Protein AF-A0ABD3MS28-F1 (afdb_monomer_lite)

pLDDT: mean 77.62, std 23.48, range [28.91, 98.62]

Foldseek 3Di:
DDDDDDDDDDDDDDDDDDDDDDDDDDDDDDDDDDDPPPDDPPPQPPQVFAPSLLLVQLLCCLVVHQFPPQSQEAAAPVVNQCSVQVSLQFDQQCPDDVLQQHCVCQVLFLFLFFKGWGALVLLQQAACCQDPPDDGRDRRNNNQVNTGNCVSDGGGIGRWTQQQVQDVVGSTCRCPRRVTWGSWGWAQAPAPQSQKIFIAGRQQHTSHIHRYDHPVRHHPPVRNVSSLVRNPNHSNNPVSPVVRVVVVVD

Radius of gyration: 27.26 Å; chains: 1; bounding box: 81×83×63 Å

Structure (mmCIF, N/CA/C/O backbone):
data_AF-A0ABD3MS28-F1
#
_entry.id   AF-A0ABD3MS28-F1
#
loop_
_atom_site.group_PDB
_atom_site.id
_atom_site.type_symbol
_atom_site.label_atom_id
_atom_site.label_alt_id
_atom_site.label_comp_id
_atom_site.label_asym_id
_atom_site.label_entity_id
_atom_site.label_seq_id
_atom_site.pdbx_PDB_ins_code
_atom_site.Cartn_x
_atom_site.Cartn_y
_atom_site.Cartn_z
_atom_site.occupancy
_atom_site.B_iso_or_equiv
_atom_site.auth_seq_id
_atom_site.auth_comp_id
_atom_site.auth_asym_id
_atom_site.auth_atom_id
_atom_site.pdbx_PDB_model_num
ATOM 1 N N . MET A 1 1 ? -61.658 -56.734 23.355 1.00 40.00 1 MET A N 1
ATOM 2 C CA . MET A 1 1 ? -60.830 -57.706 22.597 1.00 40.00 1 MET A CA 1
ATOM 3 C C . MET A 1 1 ? -59.367 -57.343 22.849 1.00 40.00 1 MET A C 1
ATOM 5 O O . MET A 1 1 ? -59.081 -56.168 22.705 1.00 40.00 1 MET A O 1
ATOM 9 N N . ARG A 1 2 ? -58.439 -58.161 23.391 1.00 36.56 2 ARG A N 1
ATOM 10 C CA . ARG A 1 2 ? -58.149 -59.620 23.255 1.00 36.56 2 ARG A CA 1
ATOM 11 C C . ARG A 1 2 ? -57.953 -60.014 21.778 1.00 36.56 2 ARG A C 1
ATOM 13 O O . ARG A 1 2 ? -58.892 -59.768 21.035 1.00 36.56 2 ARG A O 1
ATOM 20 N N . LEU A 1 3 ? -56.860 -60.633 21.297 1.00 32.44 3 LEU A N 1
ATOM 21 C CA . LEU A 1 3 ? -55.588 -61.164 21.872 1.00 32.44 3 LEU A CA 1
ATOM 22 C C . LEU A 1 3 ? -54.366 -60.445 21.205 1.00 32.44 3 LEU A C 1
ATOM 24 O O . LEU A 1 3 ? -54.610 -59.647 20.311 1.00 32.44 3 LEU A O 1
ATOM 28 N N . ARG A 1 4 ? -53.072 -60.490 21.600 1.00 37.03 4 ARG A N 1
ATOM 29 C CA . ARG A 1 4 ? -52.112 -61.484 22.179 1.00 37.03 4 ARG A CA 1
ATOM 30 C C . ARG A 1 4 ? -51.522 -62.519 21.190 1.00 37.03 4 ARG A C 1
ATOM 32 O O . ARG A 1 4 ? -52.233 -62.934 20.289 1.00 37.03 4 ARG A O 1
ATOM 39 N N . VAL A 1 5 ? -50.284 -62.984 21.491 1.00 37.34 5 VAL A N 1
ATOM 40 C CA . VAL A 1 5 ? -49.371 -63.898 20.723 1.00 37.34 5 VAL A CA 1
ATOM 41 C C . VAL A 1 5 ? -48.552 -63.158 19.633 1.00 37.34 5 VAL A C 1
ATOM 43 O O . VAL A 1 5 ? -49.143 -62.354 18.928 1.00 37.34 5 VAL A O 1
ATOM 46 N N . ALA A 1 6 ? -47.229 -63.341 19.417 1.00 35.28 6 ALA A N 1
ATOM 47 C CA . ALA A 1 6 ? -46.101 -63.882 20.224 1.00 35.28 6 ALA A CA 1
ATOM 48 C C . ALA A 1 6 ? -44.714 -63.477 19.609 1.00 35.28 6 ALA A C 1
ATOM 50 O O . ALA A 1 6 ? -44.674 -62.701 18.659 1.00 35.28 6 ALA A O 1
ATOM 51 N N . LEU A 1 7 ? -43.596 -64.003 20.144 1.00 37.03 7 LEU A N 1
ATOM 52 C CA . LEU A 1 7 ? -42.193 -63.910 19.661 1.00 37.03 7 LEU A CA 1
ATOM 53 C C . LEU A 1 7 ? -41.477 -65.273 19.835 1.00 37.03 7 LEU A C 1
ATOM 55 O O . LEU A 1 7 ? -41.920 -66.077 20.658 1.00 37.03 7 LEU A O 1
ATOM 59 N N . PRO A 1 8 ? -40.351 -65.50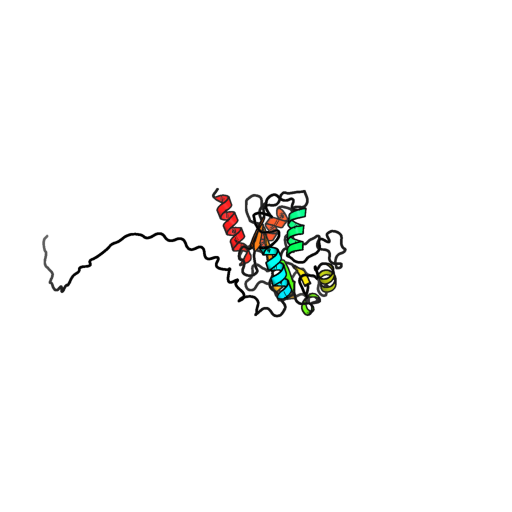7 19.132 1.00 48.47 8 PRO A N 1
ATOM 60 C CA . PRO A 1 8 ? -39.098 -65.971 19.772 1.00 48.47 8 PRO A CA 1
ATOM 61 C C . PRO A 1 8 ? -37.874 -65.112 19.323 1.00 48.47 8 PRO A C 1
ATOM 63 O O . PRO A 1 8 ? -37.951 -64.463 18.286 1.00 48.47 8 PRO A O 1
ATOM 66 N N . LEU A 1 9 ? -36.783 -64.878 20.083 1.00 35.75 9 LEU A N 1
ATOM 67 C CA . LEU A 1 9 ? -35.820 -65.768 20.789 1.00 35.75 9 LEU A CA 1
ATOM 68 C C . LEU A 1 9 ? -35.006 -66.658 19.820 1.00 35.75 9 LEU A C 1
ATOM 70 O O . LEU A 1 9 ? -35.608 -67.319 18.987 1.00 35.75 9 LEU A O 1
ATOM 74 N N . ALA A 1 10 ? -33.668 -66.770 19.860 1.00 33.84 10 ALA A N 1
ATOM 75 C CA . ALA A 1 10 ? -32.577 -66.127 20.636 1.00 33.84 10 ALA A CA 1
ATOM 76 C C . ALA A 1 10 ? -31.336 -65.968 19.689 1.00 33.84 10 ALA A C 1
ATOM 78 O O . ALA A 1 10 ? -31.524 -66.082 18.484 1.00 33.84 10 ALA A O 1
ATOM 79 N N . SER A 1 11 ? -30.063 -65.699 20.038 1.00 33.31 11 SER A N 1
ATOM 80 C CA . SER A 1 11 ? -29.266 -65.591 21.284 1.00 33.31 11 SER A CA 1
ATOM 81 C C . SER A 1 11 ? -28.052 -64.674 20.985 1.00 33.31 11 SER A C 1
ATOM 83 O O . SER A 1 11 ? -27.513 -64.741 19.887 1.00 33.31 11 SER A O 1
ATOM 85 N N . ILE A 1 12 ? -27.678 -63.684 21.805 1.00 38.97 12 ILE A N 1
ATOM 86 C CA . ILE A 1 12 ? -26.675 -63.743 22.899 1.00 38.97 12 ILE A CA 1
ATOM 87 C C . ILE A 1 12 ? -25.449 -64.646 22.638 1.00 38.97 12 ILE A C 1
ATOM 89 O O . ILE A 1 12 ? -25.574 -65.870 22.627 1.00 38.97 12 ILE A O 1
ATOM 93 N N . LEU A 1 13 ? -24.261 -64.025 22.615 1.00 34.34 13 LEU A N 1
ATOM 94 C CA . LEU A 1 13 ? -23.047 -64.489 23.310 1.00 34.34 13 LEU A CA 1
ATOM 95 C C . LEU A 1 13 ? -22.189 -63.268 23.717 1.00 34.34 13 LEU A C 1
ATOM 97 O O . LEU A 1 13 ? -22.355 -62.191 23.144 1.00 34.34 13 LEU A O 1
ATOM 101 N N . SER A 1 14 ? -21.346 -63.390 24.752 1.00 34.16 14 SER A N 1
ATOM 102 C CA . SER A 1 14 ? -20.808 -62.220 25.476 1.00 34.16 14 SER A CA 1
ATOM 103 C C . SER A 1 14 ? -19.531 -62.474 26.293 1.00 34.16 14 SER A C 1
ATOM 105 O O . SER A 1 14 ? -19.485 -63.427 27.067 1.00 34.16 14 SER A O 1
ATOM 107 N N . SER A 1 15 ? -18.581 -61.533 26.240 1.00 34.78 15 SER A N 1
ATOM 108 C CA . SER A 1 15 ? -17.462 -61.340 27.190 1.00 34.78 15 SER A CA 1
ATOM 109 C C . SER A 1 15 ? -16.969 -59.884 27.052 1.00 34.78 15 SER A C 1
ATOM 111 O O . SER A 1 15 ? -16.602 -59.486 25.951 1.00 34.78 15 SER A O 1
ATOM 113 N N . GLN A 1 16 ? -17.204 -58.985 28.019 1.00 33.88 16 GLN A N 1
ATOM 114 C CA . GLN A 1 16 ? -16.365 -58.708 29.210 1.00 33.88 16 GLN A CA 1
ATOM 115 C C . GLN A 1 16 ? -14.955 -58.188 28.825 1.00 33.88 16 GLN A C 1
ATOM 117 O O . GLN A 1 16 ? -14.273 -58.839 28.046 1.00 33.88 16 GLN A O 1
ATOM 122 N N . PHE A 1 17 ? -14.536 -56.953 29.163 1.00 30.45 17 PHE A N 1
ATOM 123 C CA . PHE A 1 17 ? -14.245 -56.365 30.501 1.00 30.45 17 PHE A CA 1
ATOM 124 C C . PHE A 1 17 ? -13.100 -57.105 31.238 1.00 30.45 17 PHE A C 1
ATOM 126 O O . PHE A 1 17 ? -13.066 -58.326 31.196 1.00 30.45 17 PHE A O 1
ATOM 133 N N . HIS A 1 18 ? -12.128 -56.468 31.918 1.00 30.55 18 HIS A N 1
ATOM 134 C CA . HIS A 1 18 ? -12.050 -55.128 32.555 1.00 30.55 18 HIS A CA 1
ATOM 135 C C . HIS A 1 18 ? -10.614 -54.488 32.473 1.00 30.55 18 HIS A C 1
ATOM 137 O O . HIS A 1 18 ? -9.748 -55.095 31.851 1.00 30.55 18 HIS A O 1
ATOM 143 N N . PRO A 1 19 ? -10.357 -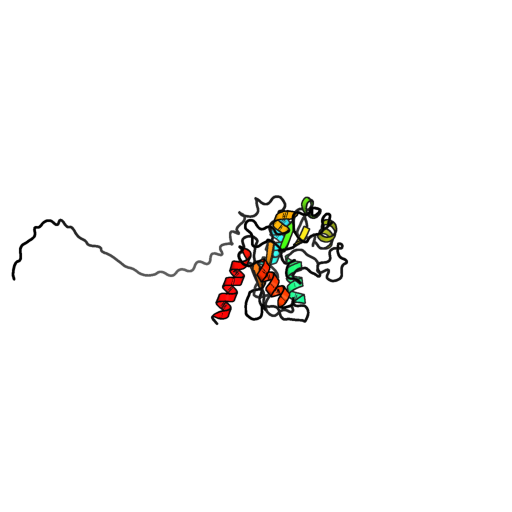53.264 33.020 1.00 59.72 19 PRO A N 1
ATOM 144 C CA . PRO A 1 19 ? -9.114 -52.478 32.815 1.00 59.72 19 PRO A CA 1
ATOM 145 C C . PRO A 1 19 ? -8.046 -52.673 33.933 1.00 59.72 19 PRO A C 1
ATOM 147 O O . PRO A 1 19 ? -7.758 -53.817 34.259 1.00 59.72 19 PRO A O 1
ATOM 150 N N . VAL A 1 20 ? -7.524 -51.577 34.545 1.00 32.84 20 VAL A N 1
ATOM 151 C CA . VAL A 1 20 ? -6.462 -51.462 35.598 1.00 32.84 20 VAL A CA 1
ATOM 152 C C . VAL A 1 20 ? -5.035 -51.279 35.001 1.00 32.84 20 VAL A C 1
ATOM 154 O O . VAL A 1 20 ? -4.693 -51.980 34.060 1.00 32.84 20 VAL A O 1
ATOM 157 N N . ASN A 1 21 ? -4.151 -50.345 35.422 1.00 30.44 21 ASN A N 1
ATOM 158 C CA . ASN A 1 21 ? -4.146 -49.393 36.560 1.00 30.44 21 ASN A CA 1
ATOM 159 C C . ASN A 1 21 ? -3.563 -47.982 36.231 1.00 30.44 21 ASN A C 1
ATOM 161 O O . ASN A 1 21 ? -3.218 -47.697 35.089 1.00 30.44 21 ASN A O 1
ATOM 165 N N . SER A 1 22 ? -3.443 -47.110 37.247 1.00 33.16 22 SER A N 1
ATOM 166 C CA . SER A 1 22 ? -3.067 -45.675 37.164 1.00 33.16 22 SER A CA 1
ATOM 167 C C . SER A 1 22 ? -1.948 -45.225 38.146 1.00 33.16 22 SER A C 1
ATOM 169 O O . SER A 1 22 ? -1.522 -46.027 38.972 1.00 33.16 22 SER A O 1
ATOM 171 N N . PHE A 1 23 ? -1.567 -43.928 38.106 1.00 29.86 23 PHE A N 1
ATOM 172 C CA . PHE A 1 23 ? -0.560 -43.202 38.936 1.00 29.86 23 PHE A CA 1
ATOM 173 C C . PHE A 1 23 ? 0.937 -43.452 38.578 1.00 29.86 23 PHE A C 1
ATOM 175 O O . PHE A 1 23 ? 1.253 -44.459 37.961 1.00 29.86 23 PHE A O 1
ATOM 182 N N . ALA A 1 24 ? 1.907 -42.555 38.861 1.00 28.91 24 ALA A N 1
ATOM 183 C CA . ALA A 1 24 ? 1.897 -41.362 39.731 1.00 28.91 24 ALA A CA 1
ATOM 184 C C . ALA A 1 24 ? 2.769 -40.159 39.257 1.00 28.91 24 ALA A C 1
ATOM 186 O O . ALA A 1 24 ? 3.747 -40.320 38.541 1.00 28.91 24 ALA A O 1
ATOM 187 N N . ALA A 1 25 ? 2.400 -38.971 39.760 1.00 29.12 25 ALA A N 1
ATOM 188 C CA . ALA A 1 25 ? 3.199 -37.794 40.162 1.00 29.12 25 ALA A CA 1
ATOM 189 C C . ALA A 1 25 ? 4.536 -37.381 39.476 1.00 29.12 25 ALA A C 1
ATOM 191 O O . ALA A 1 25 ? 5.569 -38.018 39.627 1.00 29.12 25 ALA A O 1
ATOM 192 N N . SER A 1 26 ? 4.520 -36.142 38.959 1.00 30.05 26 SER A N 1
ATOM 193 C CA . SER A 1 26 ? 5.489 -35.041 39.179 1.00 30.05 26 SER A CA 1
ATOM 194 C C . SER A 1 26 ? 7.010 -35.297 39.177 1.00 30.05 26 SER A C 1
ATOM 196 O O . SER A 1 26 ? 7.581 -35.865 40.107 1.00 30.05 26 SER A O 1
ATOM 198 N N . THR A 1 27 ? 7.717 -34.597 38.282 1.00 30.62 27 THR A N 1
ATOM 199 C CA . THR A 1 27 ? 8.931 -33.863 38.691 1.00 30.62 27 THR A CA 1
ATOM 200 C C . THR A 1 27 ? 9.106 -32.599 37.849 1.00 30.62 27 THR A C 1
ATOM 202 O O . THR A 1 27 ? 9.107 -32.658 36.623 1.00 30.62 27 THR A O 1
ATOM 205 N N . SER A 1 28 ? 9.300 -31.449 38.491 1.00 35.91 28 SER A N 1
ATOM 206 C CA . SER A 1 28 ? 9.694 -30.211 37.813 1.00 35.91 28 SER A CA 1
ATOM 207 C C . SER A 1 28 ? 11.162 -30.262 37.384 1.00 35.91 28 SER A C 1
ATOM 209 O O . SER A 1 28 ? 12.026 -30.625 38.188 1.00 35.91 28 SER A O 1
ATOM 211 N N . ARG A 1 29 ? 11.479 -29.807 36.167 1.00 31.91 29 ARG A N 1
ATOM 212 C CA . ARG A 1 29 ? 12.842 -29.380 35.824 1.00 31.91 29 ARG A CA 1
ATOM 213 C C . ARG A 1 29 ? 12.820 -28.299 34.747 1.00 31.91 29 ARG A C 1
ATOM 215 O O . ARG A 1 29 ? 12.198 -28.466 33.704 1.00 31.91 29 ARG A O 1
ATOM 222 N N . THR A 1 30 ? 13.480 -27.183 35.030 1.00 34.88 30 THR A N 1
ATOM 223 C CA . THR A 1 30 ? 13.677 -26.068 34.103 1.00 34.88 30 THR A CA 1
ATOM 224 C C . THR A 1 30 ? 14.662 -26.447 33.001 1.00 34.88 30 THR A C 1
ATOM 226 O O . THR A 1 30 ? 15.730 -26.988 33.277 1.00 34.88 30 THR A O 1
ATOM 229 N N . ALA A 1 31 ? 14.325 -26.104 31.759 1.00 30.31 31 ALA A N 1
ATOM 230 C CA . ALA A 1 31 ? 15.253 -26.089 30.635 1.00 30.31 31 ALA A CA 1
ATOM 231 C C . ALA A 1 31 ? 14.854 -24.949 29.686 1.00 30.31 31 ALA A C 1
ATOM 233 O O . ALA A 1 31 ? 13.871 -25.051 28.957 1.00 30.31 31 ALA A O 1
ATOM 234 N N . SER A 1 32 ? 15.595 -23.842 29.719 1.00 38.66 32 SER A N 1
ATOM 235 C CA . SER A 1 32 ? 15.466 -22.778 28.723 1.00 38.66 32 SER A CA 1
ATOM 236 C C . SER A 1 32 ? 16.200 -23.192 27.449 1.00 38.66 32 SER A C 1
ATOM 238 O O . SER A 1 32 ? 17.418 -23.363 27.477 1.00 38.66 32 SER A O 1
ATOM 240 N N . ALA A 1 33 ? 15.477 -23.318 26.339 1.00 30.52 33 ALA A N 1
ATOM 241 C CA . ALA A 1 33 ? 16.054 -23.548 25.020 1.00 30.52 33 ALA A CA 1
ATOM 242 C C . ALA A 1 33 ? 15.395 -22.600 24.011 1.00 30.52 33 ALA A C 1
ATOM 244 O O . ALA A 1 33 ? 14.280 -22.838 23.545 1.00 30.52 33 ALA A O 1
ATOM 245 N N . THR A 1 34 ? 16.087 -21.506 23.696 1.00 35.62 34 THR A N 1
ATOM 246 C CA . THR A 1 34 ? 15.735 -20.589 22.609 1.00 35.62 34 THR A CA 1
ATOM 247 C C . THR A 1 34 ? 15.748 -21.349 21.287 1.00 35.62 34 THR A C 1
ATOM 249 O O . THR A 1 34 ? 16.802 -21.599 20.707 1.00 35.62 34 THR A O 1
ATOM 252 N N . SER A 1 35 ? 14.565 -21.732 20.811 1.00 29.14 35 SER A N 1
ATOM 253 C CA . SER A 1 35 ? 14.400 -22.281 19.467 1.00 29.14 35 SER A CA 1
ATOM 254 C C . SER A 1 35 ? 14.375 -21.114 18.476 1.00 29.14 35 SER A C 1
ATOM 256 O O . SER A 1 35 ? 13.467 -20.286 18.579 1.00 29.14 35 SER A O 1
ATOM 258 N N . PRO A 1 36 ? 15.338 -20.994 17.544 1.00 34.03 36 PRO A N 1
ATOM 259 C CA . PRO A 1 36 ? 15.233 -20.005 16.479 1.00 34.03 36 PRO A CA 1
ATOM 260 C C . PRO A 1 36 ? 14.030 -20.356 15.599 1.00 34.03 36 PRO A C 1
ATOM 262 O O . PRO A 1 36 ? 13.832 -21.522 15.252 1.00 34.03 36 PRO A O 1
ATOM 265 N N . SER A 1 37 ? 13.225 -19.355 15.239 1.00 35.28 37 SER A N 1
ATOM 266 C CA . SER A 1 37 ? 12.109 -19.556 14.314 1.00 35.28 37 SER A CA 1
ATOM 267 C C . SER A 1 37 ? 12.649 -20.030 12.964 1.00 35.28 37 SER A C 1
ATOM 269 O O . SER A 1 37 ? 13.423 -19.323 12.316 1.00 35.28 37 SER A O 1
ATOM 271 N N . VAL A 1 38 ? 12.260 -21.232 12.536 1.00 30.80 38 VAL A N 1
ATOM 272 C CA . VAL A 1 38 ? 12.566 -21.730 11.191 1.00 30.80 38 VAL A CA 1
ATOM 273 C C . VAL A 1 38 ? 11.583 -21.067 10.230 1.00 30.80 38 VAL A C 1
ATOM 275 O O . VAL A 1 38 ? 10.502 -21.589 9.962 1.00 30.80 38 VAL A O 1
ATOM 278 N N . PHE A 1 39 ? 11.950 -19.869 9.773 1.00 36.53 39 PHE A N 1
ATOM 279 C CA . PHE A 1 39 ? 11.136 -19.047 8.881 1.00 36.53 39 PHE A CA 1
ATOM 280 C C . PHE A 1 39 ? 10.748 -19.775 7.586 1.00 36.53 39 PHE A C 1
ATOM 282 O O . PHE A 1 39 ? 11.466 -20.642 7.079 1.00 36.53 39 PHE A O 1
ATOM 289 N N . VAL A 1 40 ? 9.586 -19.412 7.038 1.00 38.50 40 VAL A N 1
ATOM 290 C CA . VAL A 1 40 ? 8.909 -20.149 5.960 1.00 38.50 40 VAL A CA 1
ATOM 291 C C . VAL A 1 40 ? 9.505 -19.811 4.585 1.00 38.50 40 VAL A C 1
ATOM 293 O O . VAL A 1 40 ? 8.866 -19.210 3.728 1.00 38.50 40 VAL A O 1
ATOM 296 N N . PHE A 1 41 ? 10.734 -20.268 4.334 1.00 41.59 41 PHE A N 1
ATOM 297 C CA . PHE A 1 41 ? 11.472 -20.072 3.073 1.00 41.59 41 PHE A CA 1
ATOM 298 C C . PHE A 1 41 ? 10.819 -20.693 1.814 1.00 41.59 41 PHE A C 1
ATOM 300 O O . PHE A 1 41 ? 11.326 -20.532 0.705 1.00 41.59 41 PHE A O 1
ATOM 307 N N . SER A 1 42 ? 9.705 -21.421 1.947 1.00 34.53 42 SER A N 1
ATOM 308 C CA . SER A 1 42 ? 9.177 -22.300 0.892 1.00 34.53 42 SER A CA 1
ATOM 309 C C . SER A 1 42 ? 8.299 -21.624 -0.176 1.00 34.53 42 SER A C 1
ATOM 311 O O . SER A 1 42 ? 7.981 -22.278 -1.169 1.00 34.53 42 SER A O 1
ATOM 313 N N . SER A 1 43 ? 7.864 -20.370 -0.002 1.00 44.16 43 SER A N 1
ATOM 314 C CA . SER A 1 43 ? 6.854 -19.726 -0.874 1.00 44.16 43 SER A CA 1
ATOM 315 C C . SER A 1 43 ? 7.415 -18.740 -1.915 1.00 44.16 43 SER A C 1
ATOM 317 O O . SER A 1 43 ? 6.688 -18.326 -2.824 1.00 44.16 43 SER A O 1
ATOM 319 N N . LEU A 1 44 ? 8.698 -18.373 -1.807 1.00 46.59 44 LEU A N 1
ATOM 320 C CA . LEU A 1 44 ? 9.346 -17.350 -2.641 1.00 46.59 44 LEU A CA 1
ATOM 321 C C . LEU A 1 44 ? 9.883 -17.892 -3.981 1.00 46.59 44 LEU A C 1
ATOM 323 O O . LEU A 1 44 ? 9.860 -17.185 -4.984 1.00 46.59 44 LEU A O 1
ATOM 327 N N . LEU A 1 45 ? 10.308 -19.159 -4.032 1.00 41.84 45 LEU A N 1
ATOM 328 C CA . LEU A 1 45 ? 11.076 -19.746 -5.149 1.00 41.84 45 LEU A CA 1
ATOM 329 C C . LEU A 1 45 ? 10.345 -19.877 -6.505 1.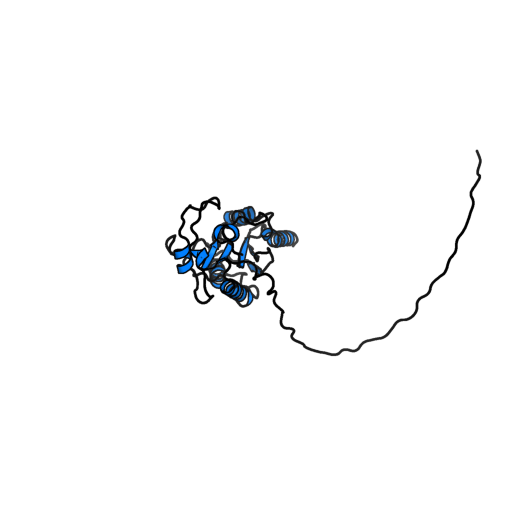00 41.84 45 LEU A C 1
ATOM 331 O O . LEU A 1 45 ? 10.971 -20.280 -7.482 1.00 41.84 45 LEU A O 1
ATOM 335 N N . PHE A 1 46 ? 9.049 -19.563 -6.588 1.00 40.19 46 PHE A N 1
ATOM 336 C CA . PHE A 1 46 ? 8.209 -19.832 -7.770 1.00 40.19 46 PHE A CA 1
ATOM 337 C C . PHE A 1 46 ? 7.706 -18.594 -8.536 1.00 40.19 46 PHE A C 1
ATOM 339 O O . PHE A 1 46 ? 6.899 -18.738 -9.453 1.00 40.19 46 PHE A O 1
ATOM 346 N N . HIS A 1 47 ? 8.186 -17.390 -8.206 1.00 52.34 47 HIS A N 1
ATOM 347 C CA . HIS A 1 47 ? 7.685 -16.131 -8.779 1.00 52.34 47 HIS A CA 1
ATOM 348 C C . HIS A 1 47 ? 8.795 -15.388 -9.554 1.00 52.34 47 HIS A C 1
ATOM 350 O O . HIS A 1 47 ? 9.408 -14.465 -9.020 1.00 52.34 47 HIS A O 1
ATOM 356 N N . PRO A 1 48 ? 9.077 -15.769 -10.821 1.00 57.66 48 PRO A N 1
ATOM 357 C CA . PRO A 1 48 ? 10.240 -15.280 -11.574 1.00 57.66 48 PRO A CA 1
ATOM 358 C C . PRO A 1 48 ? 10.343 -13.762 -11.872 1.00 57.66 48 PRO A C 1
ATOM 360 O O . PRO A 1 48 ? 11.448 -13.335 -12.208 1.00 57.66 48 PRO A O 1
ATOM 363 N N . PRO A 1 49 ? 9.297 -12.912 -11.772 1.00 65.75 49 PRO A N 1
ATOM 364 C CA . PRO A 1 49 ? 9.440 -11.461 -11.925 1.00 65.75 49 PRO A CA 1
ATOM 365 C C . PRO A 1 49 ? 9.485 -10.707 -10.581 1.00 65.75 49 PRO A C 1
ATOM 367 O O . PRO A 1 49 ? 9.701 -9.495 -10.578 1.00 65.75 49 PRO A O 1
ATOM 370 N N . THR A 1 50 ? 9.303 -11.389 -9.444 1.00 74.56 50 THR A N 1
ATOM 371 C CA . THR A 1 50 ? 9.483 -10.802 -8.110 1.00 74.56 50 THR A CA 1
ATOM 372 C C . THR A 1 50 ? 10.973 -10.678 -7.806 1.00 74.56 50 THR A C 1
ATOM 374 O O . THR A 1 50 ? 11.716 -11.654 -7.926 1.00 74.56 50 THR A O 1
ATOM 377 N N . SER A 1 51 ? 11.422 -9.495 -7.375 1.00 78.25 51 SER A N 1
ATOM 378 C CA . SER A 1 51 ? 12.794 -9.342 -6.876 1.00 78.25 51 SER A CA 1
ATOM 379 C C . SER A 1 51 ? 12.883 -9.937 -5.480 1.00 78.25 51 SER A C 1
ATOM 381 O O . SER A 1 51 ? 12.506 -9.299 -4.502 1.00 78.25 51 SER A O 1
ATOM 383 N N . LEU A 1 52 ? 13.341 -11.189 -5.391 1.00 75.62 52 LEU A N 1
ATOM 384 C CA . LEU A 1 52 ? 13.340 -11.958 -4.143 1.00 75.62 52 LEU A CA 1
ATOM 385 C C . LEU A 1 52 ? 14.203 -11.296 -3.060 1.00 75.62 52 LEU A C 1
ATOM 387 O O . LEU A 1 52 ? 13.761 -11.181 -1.923 1.00 75.62 52 LEU A O 1
ATOM 391 N N . THR A 1 53 ? 15.382 -10.775 -3.417 1.00 76.69 53 THR A N 1
ATOM 392 C CA . THR A 1 53 ? 16.240 -10.002 -2.499 1.00 76.69 53 THR A CA 1
ATOM 393 C C . THR A 1 53 ? 15.523 -8.765 -1.958 1.00 76.69 53 THR A C 1
ATOM 395 O O . THR A 1 53 ? 15.664 -8.435 -0.782 1.00 76.69 53 THR A O 1
ATOM 398 N N . ARG A 1 54 ? 14.727 -8.097 -2.801 1.00 86.00 54 ARG A N 1
ATOM 399 C CA . ARG A 1 54 ? 14.006 -6.873 -2.445 1.00 86.00 54 ARG A CA 1
ATOM 400 C C . ARG A 1 54 ? 12.741 -7.157 -1.641 1.00 86.00 54 ARG A C 1
ATOM 402 O O . ARG A 1 54 ? 12.482 -6.442 -0.683 1.00 86.00 54 ARG A O 1
ATOM 409 N N . ALA A 1 55 ? 12.014 -8.224 -1.978 1.00 77.31 55 ALA A N 1
ATOM 410 C CA . ALA A 1 55 ? 10.930 -8.773 -1.170 1.00 77.31 55 ALA A CA 1
ATOM 411 C C . ALA A 1 55 ? 11.448 -9.114 0.231 1.00 77.31 55 ALA A C 1
ATOM 413 O O . ALA A 1 55 ? 11.057 -8.445 1.172 1.00 77.31 55 ALA A O 1
ATOM 414 N N . MET A 1 56 ? 12.452 -9.990 0.352 1.00 78.81 56 MET A N 1
ATOM 415 C CA . MET A 1 56 ? 13.046 -10.362 1.645 1.00 78.81 56 MET A CA 1
ATOM 416 C C . MET A 1 56 ? 13.580 -9.160 2.441 1.00 78.81 56 MET A C 1
ATOM 418 O O . MET A 1 56 ? 13.514 -9.163 3.667 1.00 78.81 56 MET A O 1
ATOM 422 N N . SER A 1 57 ? 14.101 -8.124 1.774 1.00 80.38 57 SER A N 1
ATOM 423 C CA . SER A 1 57 ? 14.521 -6.881 2.440 1.00 80.38 57 SER A CA 1
ATOM 424 C C . SER A 1 57 ? 13.334 -6.060 2.962 1.00 80.38 57 SER A C 1
ATOM 426 O O . SER A 1 57 ? 13.401 -5.547 4.075 1.00 80.38 57 SER A O 1
ATOM 428 N N . THR A 1 58 ? 12.240 -5.964 2.202 1.00 77.62 58 THR A N 1
ATOM 429 C CA . THR A 1 58 ? 10.990 -5.309 2.624 1.00 77.62 58 THR A CA 1
ATOM 430 C C . THR A 1 58 ? 10.250 -6.113 3.695 1.00 77.62 58 THR A C 1
ATOM 432 O O . THR A 1 58 ? 9.760 -5.520 4.652 1.00 77.62 58 THR A O 1
ATOM 435 N N . ASP A 1 59 ? 10.214 -7.441 3.591 1.00 78.69 59 ASP A N 1
ATOM 436 C CA . ASP A 1 59 ? 9.667 -8.349 4.603 1.00 78.69 59 ASP A CA 1
ATOM 437 C C . ASP A 1 59 ? 10.442 -8.148 5.914 1.00 78.69 59 ASP A C 1
ATOM 439 O O . ASP A 1 59 ? 9.861 -7.864 6.957 1.00 78.69 59 ASP A O 1
ATOM 443 N N . LYS A 1 60 ? 11.779 -8.117 5.839 1.00 76.12 60 LYS A N 1
ATOM 444 C CA . LYS A 1 60 ? 12.649 -7.790 6.973 1.00 76.12 60 LYS A CA 1
ATOM 445 C C . LYS A 1 60 ? 12.388 -6.392 7.552 1.00 76.12 60 LYS A C 1
ATOM 447 O O . LYS A 1 60 ? 12.339 -6.250 8.768 1.00 76.12 60 LYS A O 1
ATOM 452 N N . GLN A 1 61 ? 12.201 -5.354 6.731 1.00 79.75 61 GLN A N 1
ATOM 453 C CA . GLN A 1 61 ? 11.819 -4.019 7.227 1.00 79.75 61 GLN A CA 1
ATOM 454 C C . GLN A 1 61 ? 10.403 -3.977 7.829 1.00 79.75 61 GLN A C 1
ATOM 456 O O . GLN A 1 61 ? 10.118 -3.112 8.655 1.00 79.75 61 GLN A O 1
ATOM 461 N N . THR A 1 62 ? 9.525 -4.884 7.402 1.00 72.56 62 THR A N 1
ATOM 462 C CA . THR A 1 62 ? 8.152 -5.040 7.895 1.00 72.56 62 THR A CA 1
ATOM 463 C C . THR A 1 62 ? 8.152 -5.746 9.258 1.00 72.56 62 THR A C 1
ATOM 465 O O . THR A 1 62 ? 7.413 -5.337 10.148 1.00 72.56 62 THR A O 1
ATOM 468 N N . GLU A 1 63 ? 9.022 -6.743 9.450 1.00 68.81 63 GLU A N 1
ATOM 469 C CA . GLU A 1 63 ? 9.149 -7.536 10.682 1.00 68.81 63 GLU A CA 1
ATOM 470 C C . GLU A 1 63 ? 10.059 -6.898 11.751 1.00 68.81 63 GLU A C 1
ATOM 472 O O . GLU A 1 63 ? 9.670 -6.811 12.913 1.00 68.81 63 GLU A O 1
ATOM 477 N N . GLU A 1 64 ? 11.264 -6.437 11.387 1.00 65.75 64 GLU A N 1
ATOM 478 C CA . GLU A 1 64 ? 12.233 -5.827 12.322 1.00 65.75 64 GLU A CA 1
ATOM 479 C C . GLU A 1 64 ? 12.014 -4.316 12.530 1.00 65.75 64 GLU A C 1
ATOM 481 O O . GLU A 1 64 ? 12.654 -3.707 13.390 1.00 65.75 64 GLU A O 1
ATOM 486 N N . GLY A 1 65 ? 11.172 -3.688 11.703 1.00 58.16 65 GLY A N 1
ATOM 487 C CA . GLY A 1 65 ? 11.027 -2.236 11.624 1.00 58.16 65 GLY A CA 1
ATOM 488 C C . GLY A 1 65 ? 9.722 -1.686 12.198 1.00 58.16 65 GLY A C 1
ATOM 489 O O . GLY A 1 65 ? 9.180 -2.150 13.200 1.00 58.16 65 GLY A O 1
ATOM 490 N N . GLU A 1 66 ? 9.220 -0.628 11.560 1.00 58.53 66 GLU A N 1
ATOM 491 C CA . GLU A 1 66 ? 8.190 0.265 12.105 1.00 58.53 66 GLU A CA 1
ATOM 492 C C . GLU A 1 66 ? 6.745 -0.286 12.110 1.00 58.53 66 GLU A C 1
ATOM 494 O O . GLU A 1 66 ? 5.805 0.511 12.165 1.00 58.53 66 GLU A O 1
ATOM 499 N N . PHE A 1 67 ? 6.563 -1.617 12.082 1.00 66.88 67 PHE A N 1
ATOM 500 C CA . PHE A 1 67 ? 5.265 -2.291 12.274 1.00 66.88 67 PHE A CA 1
ATOM 501 C C . PHE A 1 67 ? 5.217 -3.265 13.471 1.00 66.88 67 PHE A C 1
ATOM 503 O O . PHE A 1 67 ? 4.127 -3.710 13.840 1.00 66.88 67 PHE A O 1
ATOM 510 N N . ALA A 1 68 ? 6.346 -3.549 14.134 1.00 58.78 68 ALA A N 1
ATOM 511 C CA . ALA A 1 68 ? 6.370 -4.280 15.407 1.00 58.78 68 ALA A CA 1
ATOM 512 C C . ALA A 1 68 ? 5.762 -3.450 16.566 1.00 58.78 68 ALA A C 1
ATOM 514 O O . ALA A 1 68 ? 5.706 -2.222 16.494 1.00 58.78 68 ALA A O 1
ATOM 515 N N . ASP A 1 69 ? 5.300 -4.095 17.643 1.00 62.38 69 ASP A N 1
ATOM 516 C CA . ASP A 1 69 ? 4.855 -3.461 18.903 1.00 62.38 69 ASP A CA 1
ATOM 517 C C . ASP A 1 69 ? 3.931 -2.229 18.767 1.00 62.38 69 ASP A C 1
ATOM 519 O O . ASP A 1 69 ? 4.201 -1.147 19.289 1.00 62.38 69 ASP A O 1
ATOM 523 N N . ASN A 1 70 ? 2.785 -2.393 18.091 1.00 67.50 70 ASN A N 1
ATOM 524 C CA . ASN A 1 70 ? 1.731 -1.364 17.964 1.00 67.50 70 ASN A CA 1
ATOM 525 C C . ASN A 1 70 ? 2.185 -0.025 17.344 1.00 67.50 70 ASN A C 1
ATOM 527 O O . ASN A 1 70 ? 1.485 0.981 17.434 1.00 67.50 70 ASN A O 1
ATOM 531 N N . SER A 1 71 ? 3.320 -0.004 16.654 1.00 77.75 71 SER A N 1
ATOM 532 C CA . SER A 1 71 ? 3.921 1.182 16.027 1.00 77.75 71 SER A CA 1
ATOM 533 C C . SER A 1 71 ? 3.074 1.860 14.936 1.00 77.75 71 SER A C 1
ATOM 535 O O . SER A 1 71 ? 3.375 2.996 14.571 1.00 77.75 71 SER A O 1
ATOM 537 N N . LEU A 1 72 ? 1.995 1.233 14.454 1.00 88.62 72 LEU A N 1
ATOM 538 C CA . LEU A 1 72 ? 0.990 1.831 13.558 1.00 88.62 72 LEU A CA 1
ATOM 539 C C . LEU A 1 72 ? -0.255 2.392 14.282 1.00 88.62 72 LEU A C 1
ATOM 541 O O . LEU A 1 72 ? -1.211 2.833 13.639 1.00 88.62 72 LEU A O 1
ATOM 545 N N . GLN A 1 73 ? -0.280 2.359 15.614 1.00 92.25 73 GLN A N 1
ATOM 546 C CA . GLN A 1 73 ? -1.382 2.845 16.447 1.00 92.25 73 GLN A CA 1
ATOM 547 C C . GLN A 1 73 ? -1.098 4.277 16.924 1.00 92.25 73 GLN A C 1
ATOM 549 O O . GLN A 1 73 ? 0.019 4.595 17.322 1.00 92.25 73 GLN A O 1
ATOM 554 N N . ASN A 1 74 ? -2.115 5.142 16.928 1.00 92.94 74 ASN A N 1
ATOM 555 C CA . ASN A 1 74 ? -2.085 6.493 17.513 1.00 92.94 74 ASN A CA 1
ATOM 556 C C . ASN A 1 74 ? -1.004 7.463 16.970 1.00 92.94 74 ASN A C 1
ATOM 558 O O . ASN A 1 74 ? -0.803 8.537 17.536 1.00 92.94 74 ASN A O 1
ATOM 562 N N . LYS A 1 75 ? -0.335 7.137 15.856 1.00 94.12 75 LYS A N 1
ATOM 563 C CA . LYS A 1 75 ? 0.514 8.071 15.095 1.00 94.12 75 LYS A CA 1
ATOM 564 C C . LYS A 1 75 ? -0.325 8.890 14.097 1.00 94.12 75 LYS A C 1
ATOM 566 O O . LYS A 1 75 ? -1.280 8.342 13.544 1.00 94.12 75 LYS A O 1
ATOM 571 N N . PRO A 1 76 ? 0.045 10.149 13.793 1.00 96.88 76 PRO A N 1
ATOM 572 C CA . PRO A 1 76 ? -0.506 10.906 12.663 1.00 96.88 76 PRO A CA 1
ATOM 573 C C . PRO A 1 76 ? -0.395 10.138 11.337 1.00 96.88 76 PRO A C 1
ATOM 575 O O . PRO A 1 76 ? 0.633 9.501 11.079 1.00 96.88 76 PRO A O 1
ATOM 578 N N . TRP A 1 77 ? -1.416 10.211 10.477 1.00 97.12 77 TRP A N 1
ATOM 579 C CA . TRP A 1 77 ? -1.415 9.505 9.189 1.00 97.12 77 TRP A CA 1
ATOM 580 C C . TRP A 1 77 ? -0.211 9.849 8.297 1.00 97.12 77 TRP A C 1
ATOM 582 O O . TRP A 1 77 ? 0.377 8.945 7.701 1.00 97.12 77 TRP A O 1
ATOM 592 N N . THR A 1 78 ? 0.231 11.112 8.261 1.00 96.19 78 THR A N 1
ATOM 593 C CA . THR A 1 78 ? 1.452 11.522 7.539 1.00 96.19 78 THR A CA 1
ATOM 594 C C . THR A 1 78 ? 2.689 10.715 7.941 1.00 96.19 78 THR A C 1
ATOM 596 O O . THR A 1 78 ? 3.534 10.426 7.090 1.00 96.19 78 THR A O 1
ATOM 599 N N . GLN A 1 79 ? 2.804 10.340 9.220 1.00 95.50 79 GLN A N 1
ATOM 600 C CA . GLN A 1 79 ? 3.899 9.512 9.725 1.00 95.50 79 GLN A CA 1
ATOM 601 C C . GLN A 1 79 ? 3.689 8.054 9.323 1.00 95.50 79 GLN A C 1
ATOM 603 O O . GLN A 1 79 ? 4.569 7.477 8.695 1.00 95.50 79 GLN A O 1
ATOM 608 N N . VAL A 1 80 ? 2.498 7.499 9.581 1.00 95.62 80 VAL A N 1
ATOM 609 C CA . VAL A 1 80 ? 2.141 6.115 9.218 1.00 95.62 80 VAL A CA 1
ATOM 610 C C . VAL A 1 80 ? 2.383 5.835 7.735 1.00 95.62 80 VAL A C 1
ATOM 612 O O . VAL A 1 80 ? 3.051 4.859 7.399 1.00 95.62 80 VAL A O 1
ATOM 615 N N . ARG A 1 81 ? 1.931 6.713 6.830 1.00 96.38 81 ARG A N 1
ATOM 616 C CA . ARG A 1 81 ? 2.189 6.571 5.390 1.00 96.38 81 ARG A CA 1
ATOM 617 C C . ARG A 1 81 ? 3.686 6.587 5.062 1.00 96.38 81 ARG A C 1
ATOM 619 O O . ARG A 1 81 ? 4.111 5.868 4.160 1.00 96.38 81 ARG A O 1
ATOM 626 N N . ARG A 1 82 ? 4.501 7.379 5.767 1.00 95.50 82 ARG A N 1
ATOM 627 C CA . ARG A 1 82 ? 5.959 7.378 5.565 1.00 95.50 82 ARG A CA 1
ATOM 628 C C . ARG A 1 82 ? 6.588 6.061 6.016 1.00 95.50 82 ARG A C 1
ATOM 630 O O . ARG A 1 82 ? 7.458 5.566 5.306 1.00 95.50 82 ARG A O 1
ATOM 637 N N . SER A 1 83 ? 6.116 5.469 7.111 1.00 93.81 83 SER A N 1
ATOM 638 C CA . SER A 1 83 ? 6.532 4.136 7.565 1.00 93.81 83 SER A CA 1
ATOM 639 C C . SER A 1 83 ? 6.165 3.054 6.535 1.00 93.81 83 SER A C 1
ATOM 641 O O . SER A 1 83 ? 7.014 2.236 6.183 1.00 93.81 83 SER A O 1
ATOM 643 N N . LEU A 1 84 ? 4.947 3.110 5.968 1.00 94.88 84 LEU A N 1
ATOM 644 C CA . LEU A 1 84 ? 4.506 2.241 4.861 1.00 94.88 84 LEU A CA 1
ATOM 645 C C . LEU A 1 84 ? 5.413 2.366 3.627 1.00 94.88 84 LEU A C 1
ATOM 647 O O . LEU A 1 84 ? 5.832 1.361 3.058 1.00 94.88 84 LEU A O 1
ATOM 651 N N . LEU A 1 85 ? 5.759 3.591 3.222 1.00 95.50 85 LEU A N 1
ATOM 652 C CA . LEU A 1 85 ? 6.686 3.812 2.110 1.00 95.50 85 LEU A CA 1
ATOM 653 C C . LEU A 1 85 ? 8.092 3.284 2.417 1.00 95.50 85 LEU A C 1
ATOM 655 O O . LEU A 1 85 ? 8.653 2.556 1.601 1.00 95.50 85 LEU A O 1
ATOM 659 N N . TRP A 1 86 ? 8.646 3.610 3.587 1.00 93.50 86 TRP A N 1
ATOM 660 C CA . TRP A 1 86 ? 10.010 3.238 3.962 1.00 93.50 86 TRP A CA 1
ATOM 661 C C . TRP A 1 86 ? 10.209 1.723 4.017 1.00 93.50 86 TRP A C 1
ATOM 663 O O . TRP A 1 86 ? 11.148 1.222 3.396 1.00 93.50 86 TRP A O 1
ATOM 673 N N . ALA A 1 87 ? 9.320 0.994 4.703 1.00 91.00 87 ALA A N 1
ATOM 674 C CA . ALA A 1 87 ? 9.403 -0.466 4.788 1.00 91.00 87 ALA A CA 1
ATOM 675 C C . ALA A 1 87 ? 9.176 -1.123 3.421 1.00 91.00 87 ALA A C 1
ATOM 677 O O . ALA A 1 87 ? 9.757 -2.158 3.104 1.00 91.00 87 ALA A O 1
ATOM 678 N N . GLY A 1 88 ? 8.381 -0.474 2.568 1.00 90.88 88 GLY A N 1
ATOM 679 C CA . GLY A 1 88 ? 8.190 -0.898 1.193 1.00 90.88 88 GLY A CA 1
ATOM 680 C C . GLY A 1 88 ? 9.307 -0.540 0.218 1.00 90.88 88 GLY A C 1
ATOM 681 O O . GLY A 1 88 ? 9.186 -0.805 -0.979 1.00 90.88 88 GLY A O 1
ATOM 682 N N . GLY A 1 89 ? 10.387 0.088 0.681 1.00 92.88 89 GLY A N 1
ATOM 683 C CA . GLY A 1 89 ? 11.483 0.494 -0.185 1.00 92.88 89 GLY A CA 1
ATOM 684 C C . GLY A 1 89 ? 11.154 1.644 -1.130 1.00 92.88 89 GLY A C 1
ATOM 685 O O . GLY A 1 89 ? 11.733 1.719 -2.215 1.00 92.88 89 GLY A O 1
ATOM 686 N N . LEU A 1 90 ? 10.240 2.530 -0.735 1.00 94.88 90 LEU A N 1
ATOM 687 C CA . LEU A 1 90 ? 9.841 3.736 -1.455 1.00 94.88 90 LEU A CA 1
ATOM 688 C C . LEU A 1 90 ? 10.256 5.009 -0.706 1.00 94.88 90 LEU A C 1
ATOM 690 O O . LEU A 1 90 ? 10.147 5.121 0.514 1.00 94.88 90 LEU A O 1
ATOM 694 N N . LYS A 1 91 ? 10.679 6.017 -1.467 1.00 95.75 91 LYS A N 1
ATOM 695 C CA . LYS A 1 91 ? 10.931 7.380 -0.986 1.00 95.75 91 LYS A CA 1
ATOM 696 C C . LYS A 1 91 ? 9.610 8.141 -0.854 1.00 95.75 91 LYS A C 1
ATOM 698 O O . LYS A 1 91 ? 8.721 8.028 -1.702 1.00 95.75 91 LYS A O 1
ATOM 703 N N . ASP A 1 92 ? 9.505 8.975 0.177 1.00 96.25 92 ASP A N 1
ATOM 704 C CA . ASP A 1 92 ? 8.398 9.922 0.340 1.00 96.25 92 ASP A CA 1
ATOM 705 C C . ASP A 1 92 ? 8.624 11.134 -0.578 1.00 96.25 92 ASP A C 1
ATOM 707 O O . ASP A 1 92 ? 9.358 12.065 -0.250 1.00 96.25 92 ASP A O 1
ATOM 711 N N . LEU A 1 93 ? 8.009 11.093 -1.764 1.00 95.75 93 LEU A N 1
ATOM 712 C CA . LEU A 1 93 ? 8.099 12.096 -2.828 1.00 95.75 93 LEU A CA 1
ATOM 713 C C . LEU A 1 93 ? 6.705 12.701 -3.108 1.00 95.75 93 LEU A C 1
ATOM 715 O O . LEU A 1 93 ? 6.194 12.604 -4.230 1.00 95.75 93 LEU A O 1
ATOM 719 N N . PRO A 1 94 ? 6.052 13.330 -2.105 1.00 93.69 94 PRO A N 1
ATOM 720 C CA . PRO A 1 94 ? 4.659 13.772 -2.198 1.00 93.69 94 PRO A CA 1
ATOM 721 C C . PRO A 1 94 ? 4.450 14.990 -3.110 1.00 93.69 94 PRO A C 1
ATOM 723 O O . PRO A 1 94 ? 3.312 15.315 -3.419 1.00 93.69 94 PRO A O 1
ATOM 726 N N . ASN A 1 95 ? 5.532 15.642 -3.551 1.00 93.00 95 ASN A N 1
ATOM 727 C CA . ASN A 1 95 ? 5.512 16.840 -4.399 1.00 93.00 95 ASN A CA 1
ATOM 728 C C . ASN A 1 95 ? 6.195 16.627 -5.766 1.00 93.00 95 ASN A C 1
ATOM 730 O O . ASN A 1 95 ? 6.391 17.587 -6.508 1.00 93.00 95 ASN A O 1
ATOM 734 N N . ALA A 1 96 ? 6.611 15.398 -6.097 1.00 91.81 96 ALA A N 1
ATOM 735 C CA . ALA A 1 96 ? 7.210 15.114 -7.399 1.00 91.81 96 ALA A CA 1
ATOM 736 C C . ALA A 1 96 ? 6.152 15.113 -8.519 1.00 91.81 96 ALA A C 1
ATOM 738 O O . ALA A 1 96 ? 4.968 14.878 -8.287 1.00 91.81 96 ALA A O 1
ATOM 739 N N . ILE A 1 97 ? 6.584 15.371 -9.754 1.00 86.38 97 ILE A N 1
ATOM 740 C CA . ILE A 1 97 ? 5.702 15.399 -10.930 1.00 86.38 97 ILE A CA 1
ATOM 741 C C . ILE A 1 97 ? 5.278 13.955 -11.280 1.00 86.38 97 ILE A C 1
ATOM 743 O O . ILE A 1 97 ? 6.103 13.042 -11.165 1.00 86.38 97 ILE A O 1
ATOM 747 N N . PRO A 1 98 ? 4.035 13.697 -11.736 1.00 82.12 98 PRO A N 1
ATOM 748 C CA . PRO A 1 98 ? 3.649 12.393 -12.279 1.00 82.12 98 PRO A CA 1
ATOM 749 C C . PRO A 1 98 ? 4.650 11.876 -13.329 1.00 82.12 98 PRO A C 1
ATOM 751 O O . PRO A 1 98 ? 5.080 12.613 -14.213 1.00 82.12 98 PRO A O 1
ATOM 754 N N . GLY A 1 99 ? 5.065 10.613 -13.197 1.00 78.25 99 GLY A N 1
ATOM 755 C CA . GLY A 1 99 ? 6.150 10.010 -13.988 1.00 78.25 99 GLY A CA 1
ATOM 756 C C . GLY A 1 99 ? 7.570 10.232 -13.435 1.00 78.25 99 GLY A C 1
ATOM 757 O O . GLY A 1 99 ? 8.458 9.446 -13.744 1.00 78.25 99 GLY A O 1
ATOM 758 N N . GLN A 1 100 ? 7.787 11.217 -12.555 1.00 86.94 100 GLN A N 1
ATOM 759 C CA . GLN A 1 100 ? 9.070 11.503 -11.885 1.00 86.94 100 GLN A CA 1
ATOM 760 C C . GLN A 1 100 ? 9.116 10.937 -10.450 1.00 86.94 100 GLN A C 1
ATOM 762 O O . GLN A 1 100 ? 9.609 11.578 -9.526 1.00 86.94 100 GLN A O 1
ATOM 767 N N . GLY A 1 101 ? 8.550 9.744 -10.242 1.00 88.69 101 GLY A N 1
ATOM 768 C CA . GLY A 1 101 ? 8.556 9.062 -8.939 1.00 88.69 101 GLY A CA 1
ATOM 769 C C . GLY A 1 101 ? 7.593 9.635 -7.892 1.00 88.69 101 GLY A C 1
ATOM 770 O O . GLY A 1 101 ? 7.813 9.449 -6.702 1.00 88.69 101 GLY A O 1
ATOM 771 N N . TYR A 1 102 ? 6.526 10.320 -8.312 1.00 93.00 102 TYR A N 1
ATOM 772 C CA . TYR A 1 102 ? 5.458 10.805 -7.427 1.00 93.00 102 TYR A CA 1
ATOM 773 C C . TYR A 1 102 ? 4.819 9.677 -6.598 1.00 93.00 102 TYR A C 1
ATOM 775 O O . TYR A 1 102 ? 4.048 8.888 -7.135 1.00 93.00 102 TYR A O 1
ATOM 783 N N . THR A 1 103 ? 5.079 9.648 -5.286 1.00 95.31 103 THR A N 1
ATOM 784 C CA . THR A 1 103 ? 4.468 8.709 -4.317 1.00 95.31 103 THR A CA 1
ATOM 785 C C . THR A 1 103 ? 3.398 9.373 -3.438 1.00 95.31 103 THR A C 1
ATOM 787 O O . THR A 1 103 ? 2.959 8.815 -2.432 1.00 95.31 103 THR A O 1
ATOM 790 N N . GLY A 1 104 ? 2.940 10.585 -3.780 1.00 93.81 104 GLY A N 1
ATOM 791 C CA . GLY A 1 104 ? 1.927 11.311 -2.995 1.00 93.81 104 GLY A CA 1
ATOM 792 C C . GLY A 1 104 ? 0.555 10.627 -2.938 1.00 93.81 104 GLY A C 1
ATOM 793 O O . GLY A 1 104 ? -0.182 10.833 -1.978 1.00 93.81 104 GLY A O 1
ATOM 794 N N . HIS A 1 105 ? 0.238 9.777 -3.918 1.00 92.75 105 HIS A N 1
ATOM 795 C CA . HIS A 1 105 ? -0.990 8.974 -3.967 1.00 92.75 105 HIS A CA 1
ATOM 796 C C . HIS A 1 105 ? -0.857 7.601 -3.277 1.00 92.75 105 HIS A C 1
ATOM 798 O O . HIS A 1 105 ? -1.865 6.991 -2.930 1.00 92.75 105 HIS A O 1
ATOM 804 N N . SER A 1 106 ? 0.369 7.116 -3.045 1.00 96.31 106 SER A N 1
ATOM 805 C CA . SER A 1 106 ? 0.640 5.821 -2.411 1.00 96.31 106 SER A CA 1
ATOM 806 C C . SER A 1 106 ? -0.043 5.726 -1.046 1.00 96.31 106 SER A C 1
ATOM 808 O O . SER A 1 106 ? 0.197 6.572 -0.181 1.00 96.31 106 SER A O 1
ATOM 810 N N . PHE A 1 107 ? -0.901 4.717 -0.877 1.00 97.62 107 PHE A N 1
ATOM 811 C CA . PHE A 1 107 ? -1.772 4.483 0.286 1.00 97.62 107 PHE A CA 1
ATOM 812 C C . PHE A 1 107 ? -2.782 5.607 0.617 1.00 97.62 107 PHE A C 1
ATOM 814 O O . PHE A 1 107 ? -3.576 5.449 1.541 1.00 97.62 107 PHE A O 1
ATOM 821 N N . ASN A 1 108 ? -2.789 6.718 -0.129 1.00 96.44 108 ASN A N 1
ATOM 822 C CA . ASN A 1 108 ? -3.629 7.897 0.123 1.00 96.44 108 ASN A CA 1
ATOM 823 C C . ASN A 1 108 ? -4.991 7.867 -0.598 1.00 96.44 108 ASN A C 1
ATOM 825 O O . ASN A 1 108 ? -5.852 8.697 -0.305 1.00 96.44 108 ASN A O 1
ATOM 829 N N . ASP A 1 109 ? -5.203 6.925 -1.519 1.00 96.50 109 ASP A N 1
ATOM 830 C CA . ASP A 1 109 ? -6.487 6.685 -2.185 1.00 96.50 109 ASP A CA 1
ATOM 831 C C . ASP A 1 109 ? -6.938 5.222 -2.060 1.00 96.50 109 ASP A C 1
ATOM 833 O O . ASP A 1 109 ? -6.227 4.371 -1.522 1.00 96.50 109 ASP A O 1
ATOM 837 N N . PHE A 1 110 ? -8.146 4.923 -2.542 1.00 98.19 110 PHE A N 1
ATOM 838 C CA . PHE A 1 110 ? -8.755 3.596 -2.434 1.00 98.19 110 PHE A CA 1
ATOM 839 C C . PHE A 1 110 ? -7.972 2.437 -3.086 1.00 98.19 110 PHE A C 1
ATOM 841 O O . PHE A 1 110 ? -8.267 1.275 -2.797 1.00 98.19 110 PHE A O 1
ATOM 848 N N . ASN A 1 111 ? -7.057 2.736 -4.012 1.00 96.88 111 ASN A N 1
ATOM 849 C CA . ASN A 1 111 ? -6.600 1.824 -5.059 1.00 96.88 111 ASN A CA 1
ATOM 850 C C . ASN A 1 111 ? -5.087 1.598 -5.067 1.00 96.88 111 ASN A C 1
ATOM 852 O O . ASN A 1 111 ? -4.665 0.466 -5.284 1.00 96.88 111 ASN A O 1
ATOM 856 N N . HIS A 1 112 ? -4.271 2.627 -4.832 1.00 97.19 112 HIS A N 1
ATOM 857 C CA . HIS A 1 112 ? -2.808 2.509 -4.841 1.00 97.19 112 HIS A CA 1
ATOM 858 C C . HIS A 1 112 ? -2.271 2.002 -3.494 1.00 97.19 112 HIS A C 1
ATOM 860 O O . HIS A 1 112 ? -1.469 2.661 -2.826 1.00 97.19 112 HIS A O 1
ATOM 866 N N . VAL A 1 113 ? -2.769 0.837 -3.078 1.00 97.94 113 VAL A N 1
ATOM 867 C CA . VAL A 1 113 ? -2.552 0.228 -1.754 1.00 97.94 113 VAL A CA 1
ATOM 868 C C . VAL A 1 113 ? -1.698 -1.043 -1.790 1.00 97.94 113 VAL A C 1
ATOM 870 O O . VAL A 1 113 ? -1.403 -1.598 -0.731 1.00 97.94 113 VAL A O 1
ATOM 873 N N . ASP A 1 114 ? -1.293 -1.487 -2.982 1.00 97.12 114 ASP A N 1
ATOM 874 C CA . ASP A 1 114 ? -0.567 -2.741 -3.204 1.00 97.12 114 ASP A CA 1
ATOM 875 C C . ASP A 1 114 ? 0.928 -2.475 -3.315 1.00 97.12 114 ASP A C 1
ATOM 877 O O . ASP A 1 114 ? 1.431 -2.080 -4.372 1.00 97.12 114 ASP A O 1
ATOM 881 N N . LEU A 1 115 ? 1.670 -2.705 -2.236 1.00 95.88 115 LEU A N 1
ATOM 882 C CA . LEU A 1 115 ? 3.117 -2.626 -2.300 1.00 95.88 115 LEU A CA 1
ATOM 883 C C . LEU A 1 115 ? 3.665 -3.833 -3.064 1.00 95.88 115 LEU A C 1
ATOM 885 O O . LEU A 1 115 ? 3.644 -4.965 -2.584 1.00 95.88 115 LEU A O 1
ATOM 889 N N . THR A 1 116 ? 4.213 -3.565 -4.241 1.00 93.50 116 THR A N 1
ATOM 890 C CA . THR A 1 116 ? 4.791 -4.565 -5.141 1.00 93.50 116 THR A CA 1
ATOM 891 C C . THR A 1 116 ? 6.301 -4.373 -5.223 1.00 93.50 116 THR A C 1
ATOM 893 O O . THR A 1 116 ? 6.760 -3.252 -5.455 1.00 93.50 116 THR A O 1
ATOM 896 N N . THR A 1 117 ? 7.076 -5.451 -5.094 1.00 89.81 117 THR A N 1
ATOM 897 C CA . THR A 1 117 ? 8.504 -5.483 -5.459 1.00 89.81 117 THR A CA 1
ATOM 898 C C . THR A 1 117 ? 8.663 -6.243 -6.778 1.00 89.81 117 THR A C 1
ATOM 900 O O . THR A 1 117 ? 7.961 -7.221 -7.025 1.00 89.81 117 THR A O 1
ATOM 903 N N . MET A 1 118 ? 9.533 -5.791 -7.680 1.00 86.12 118 MET A N 1
ATOM 904 C CA . MET A 1 118 ? 9.631 -6.335 -9.046 1.00 86.12 118 MET A CA 1
ATOM 905 C C . MET A 1 118 ? 11.063 -6.294 -9.576 1.00 86.12 118 MET A C 1
ATOM 907 O O . MET A 1 118 ? 11.799 -5.363 -9.268 1.00 86.12 118 MET A O 1
ATOM 911 N N . ASN A 1 119 ? 11.452 -7.278 -10.387 1.00 81.69 119 ASN A N 1
ATOM 912 C CA . ASN A 1 119 ? 12.747 -7.313 -11.074 1.00 81.69 119 ASN A CA 1
ATOM 913 C C . ASN A 1 119 ? 12.899 -6.138 -12.054 1.00 81.69 119 ASN A C 1
ATOM 915 O O . ASN A 1 119 ? 11.906 -5.673 -12.619 1.00 81.69 119 ASN A O 1
ATOM 919 N N . ASP A 1 120 ? 14.136 -5.681 -12.282 1.00 71.12 120 ASP A N 1
ATOM 920 C CA . ASP A 1 120 ? 14.436 -4.515 -13.132 1.00 71.12 120 ASP A CA 1
ATOM 921 C C . ASP A 1 120 ? 13.800 -4.628 -14.524 1.00 71.12 120 ASP A C 1
ATOM 923 O O . ASP A 1 120 ? 13.104 -3.702 -14.945 1.00 71.12 120 ASP A O 1
ATOM 927 N N . ASP A 1 121 ? 13.925 -5.795 -15.164 1.00 67.75 121 ASP A N 1
ATOM 928 C CA . ASP A 1 121 ? 13.340 -6.110 -16.477 1.00 67.75 121 ASP A CA 1
ATOM 929 C C . ASP A 1 121 ? 11.818 -5.901 -16.540 1.00 67.75 121 ASP A C 1
ATOM 931 O O . ASP A 1 121 ? 11.277 -5.600 -17.599 1.00 67.75 121 ASP A O 1
ATOM 935 N N . ASN A 1 122 ? 11.118 -6.049 -15.407 1.00 65.38 122 ASN A N 1
ATOM 936 C CA . ASN A 1 122 ? 9.670 -5.854 -15.315 1.00 65.38 122 ASN A CA 1
ATOM 937 C C . ASN A 1 122 ? 9.297 -4.445 -14.833 1.00 65.38 122 ASN A C 1
ATOM 939 O O . ASN A 1 122 ? 8.172 -4.007 -15.062 1.00 65.38 122 ASN A O 1
ATOM 943 N N . SER A 1 123 ? 10.217 -3.702 -14.207 1.00 58.78 123 SER A N 1
ATOM 944 C CA . SER A 1 123 ? 9.963 -2.318 -13.781 1.00 58.78 123 SER A CA 1
ATOM 945 C C . SER A 1 123 ? 9.686 -1.387 -14.970 1.00 58.78 123 SER A C 1
ATOM 947 O O . SER A 1 123 ? 8.837 -0.502 -14.877 1.00 58.78 123 SER A O 1
ATOM 949 N N . ASP A 1 124 ? 10.334 -1.627 -16.116 1.00 59.50 124 ASP A N 1
ATOM 950 C CA . ASP A 1 124 ? 10.124 -0.869 -17.356 1.00 59.50 124 ASP A CA 1
ATOM 951 C C . ASP A 1 124 ? 8.918 -1.360 -18.191 1.00 59.50 124 ASP A C 1
ATOM 953 O O . ASP A 1 124 ? 8.658 -0.789 -19.254 1.00 59.50 124 ASP A O 1
ATOM 957 N N . ASN A 1 125 ? 8.156 -2.370 -17.732 1.00 61.62 125 ASN A N 1
ATOM 958 C CA . ASN A 1 125 ? 7.001 -2.910 -18.464 1.00 61.62 125 ASN A CA 1
ATOM 959 C C . ASN A 1 125 ? 5.970 -1.812 -18.768 1.00 61.62 125 ASN A C 1
ATOM 961 O O . ASN A 1 125 ? 5.278 -1.311 -17.874 1.00 61.62 125 ASN A O 1
ATOM 965 N N . LEU A 1 126 ? 5.813 -1.495 -20.055 1.00 59.03 126 LEU A N 1
ATOM 966 C CA . LEU A 1 126 ? 4.729 -0.646 -20.540 1.00 59.03 126 LEU A CA 1
ATOM 967 C C . LEU A 1 126 ? 3.388 -1.333 -20.273 1.00 59.03 126 LEU A C 1
ATOM 969 O O . LEU A 1 126 ? 3.213 -2.502 -20.610 1.00 59.03 126 LEU A O 1
ATOM 973 N N . HIS A 1 127 ? 2.423 -0.594 -19.729 1.00 57.72 127 HIS A N 1
ATOM 974 C CA . HIS A 1 127 ? 1.056 -1.099 -19.637 1.00 57.72 127 HIS A CA 1
ATOM 975 C C . HIS A 1 127 ? 0.467 -1.281 -21.048 1.00 57.72 127 HIS A C 1
ATOM 977 O O . HIS A 1 127 ? 0.475 -0.347 -21.850 1.00 57.72 127 HIS A O 1
ATOM 983 N N . ASP A 1 128 ? -0.044 -2.470 -21.355 1.00 59.03 128 ASP A N 1
ATOM 984 C CA . ASP A 1 128 ? -0.531 -2.877 -22.682 1.00 59.03 128 ASP A CA 1
ATOM 985 C C . ASP A 1 128 ? -2.046 -2.681 -22.880 1.00 59.03 128 ASP A C 1
ATOM 987 O O . ASP A 1 128 ? -2.537 -2.765 -24.004 1.00 59.03 128 ASP A O 1
ATOM 991 N N . GLY A 1 129 ? -2.786 -2.383 -21.806 1.00 58.03 129 GLY A N 1
ATOM 992 C CA . GLY A 1 129 ? -4.252 -2.317 -21.797 1.00 58.03 129 GLY A CA 1
ATOM 993 C C . GLY A 1 129 ? -4.930 -3.489 -21.083 1.00 58.03 129 GLY A C 1
ATOM 994 O O . GLY A 1 129 ? -6.155 -3.492 -20.979 1.00 58.03 129 GLY A O 1
ATOM 995 N N . SER A 1 130 ? -4.167 -4.463 -20.573 1.00 58.81 130 SER A N 1
ATOM 996 C CA . SER A 1 130 ? -4.694 -5.621 -19.835 1.00 58.81 130 SER A CA 1
ATOM 997 C C . SER A 1 130 ? -5.397 -5.262 -18.518 1.00 58.81 130 SER A C 1
ATOM 999 O O . SER A 1 130 ? -6.298 -5.993 -18.102 1.00 58.81 130 SER A O 1
ATOM 1001 N N . VAL A 1 131 ? -5.054 -4.131 -17.887 1.00 55.38 131 VAL A N 1
ATOM 1002 C CA . VAL A 1 131 ? -5.708 -3.628 -16.669 1.00 55.38 131 VAL A CA 1
ATOM 1003 C C . VAL A 1 131 ? -6.615 -2.436 -16.992 1.00 55.38 131 VAL A C 1
ATOM 1005 O O . VAL A 1 131 ? -6.187 -1.403 -17.515 1.00 55.38 131 VAL A O 1
ATOM 1008 N N . GLN A 1 132 ? -7.898 -2.553 -16.644 1.00 53.69 132 GLN A N 1
ATOM 1009 C CA . GLN A 1 132 ? -8.869 -1.479 -16.860 1.00 53.69 132 GLN A CA 1
ATOM 1010 C C . GLN A 1 132 ? -8.546 -0.241 -16.008 1.00 53.69 132 GLN A C 1
ATOM 1012 O O . GLN A 1 132 ? -8.326 -0.336 -14.803 1.00 53.69 132 GLN A O 1
ATOM 1017 N N . GLY A 1 133 ? -8.581 0.936 -16.639 1.00 52.97 133 GLY A N 1
ATOM 1018 C CA . GLY A 1 133 ? -8.379 2.231 -15.977 1.00 52.97 133 GLY A CA 1
ATOM 1019 C C . GLY A 1 133 ? -6.949 2.781 -16.017 1.00 52.97 133 GLY A C 1
ATOM 1020 O O . GLY A 1 133 ? -6.730 3.886 -15.527 1.00 52.97 133 GLY A O 1
ATOM 1021 N N . ILE A 1 134 ? -5.989 2.072 -16.622 1.00 56.00 134 ILE A N 1
ATOM 1022 C CA . ILE A 1 134 ? -4.591 2.519 -16.735 1.00 56.00 134 ILE A CA 1
ATOM 1023 C C . ILE A 1 134 ? -4.258 2.857 -18.190 1.00 56.00 134 ILE A C 1
ATOM 1025 O O . ILE A 1 134 ? -4.608 2.126 -19.115 1.00 56.00 134 ILE A O 1
ATOM 1029 N N . ALA A 1 135 ? -3.565 3.978 -18.403 1.00 54.94 135 ALA A N 1
ATOM 1030 C CA . ALA A 1 135 ? -3.162 4.420 -19.735 1.00 54.94 135 ALA A CA 1
ATOM 1031 C C . ALA A 1 135 ? -2.228 3.399 -20.411 1.00 54.94 135 ALA A C 1
ATOM 1033 O O . ALA A 1 135 ? -1.234 2.964 -19.826 1.00 54.94 135 ALA A O 1
ATOM 1034 N N . VAL A 1 136 ? -2.540 3.028 -21.654 1.00 55.03 136 VAL A N 1
ATOM 1035 C CA . VAL A 1 136 ? -1.669 2.190 -22.493 1.00 55.03 136 VAL A CA 1
ATOM 1036 C C . VAL A 1 136 ? -0.379 2.956 -22.805 1.00 55.03 136 VAL A C 1
ATOM 1038 O O . VAL A 1 136 ? -0.411 4.157 -23.067 1.00 55.03 136 VAL A O 1
ATOM 1041 N N . GLY A 1 137 ? 0.766 2.275 -22.759 1.00 55.53 137 GLY A N 1
ATOM 1042 C CA . GLY A 1 137 ? 2.086 2.866 -22.991 1.00 55.53 137 GLY A CA 1
ATOM 1043 C C . GLY A 1 137 ? 2.662 3.658 -21.810 1.00 55.53 137 GLY A C 1
ATOM 1044 O O . GLY A 1 137 ? 3.680 4.330 -21.982 1.00 55.53 137 GLY A O 1
ATOM 1045 N N . ASN A 1 138 ? 2.050 3.599 -20.619 1.00 63.38 138 ASN A N 1
ATOM 1046 C CA . ASN A 1 138 ? 2.553 4.303 -19.437 1.00 63.38 138 ASN A CA 1
ATOM 1047 C C . ASN A 1 138 ? 3.954 3.799 -19.028 1.00 63.38 138 ASN A C 1
ATOM 1049 O O . ASN A 1 138 ? 4.135 2.622 -18.715 1.00 63.38 138 ASN A O 1
ATOM 1053 N N . LYS A 1 139 ? 4.937 4.707 -19.010 1.00 63.31 139 LYS A N 1
ATOM 1054 C CA . LYS A 1 139 ? 6.341 4.440 -18.662 1.00 63.31 139 LYS A CA 1
ATOM 1055 C C . LYS A 1 139 ? 6.560 4.598 -17.159 1.00 63.31 139 LYS A C 1
ATOM 1057 O O . LYS A 1 139 ? 7.101 5.607 -16.711 1.00 63.31 139 LYS A O 1
ATOM 1062 N N . LEU A 1 140 ? 6.139 3.599 -16.384 1.00 73.75 140 LEU A N 1
ATOM 1063 C CA . LEU A 1 140 ? 6.309 3.610 -14.927 1.00 73.75 140 LEU A CA 1
ATOM 1064 C C . LEU A 1 140 ? 7.774 3.426 -14.492 1.00 73.75 140 LEU A C 1
ATOM 1066 O O . LEU A 1 140 ? 8.181 4.060 -13.523 1.00 73.75 140 LEU A O 1
ATOM 1070 N N . GLY A 1 141 ? 8.579 2.648 -15.225 1.00 79.31 141 GLY A N 1
ATOM 1071 C CA . GLY A 1 141 ? 9.968 2.298 -14.878 1.00 79.31 141 GLY A CA 1
ATOM 1072 C C . GLY A 1 141 ? 10.872 3.445 -14.409 1.00 79.31 141 GLY A C 1
ATOM 1073 O O . GLY A 1 141 ? 11.440 3.337 -13.322 1.00 79.31 141 GLY A O 1
ATOM 1074 N N . PRO A 1 142 ? 10.974 4.582 -15.127 1.00 82.12 142 PRO A N 1
ATOM 1075 C CA . PRO A 1 142 ? 11.718 5.749 -14.652 1.00 82.12 142 PRO A CA 1
ATOM 1076 C C . PRO A 1 142 ? 11.225 6.272 -13.295 1.00 82.12 142 PRO A C 1
ATOM 1078 O O . PRO A 1 142 ? 12.033 6.539 -12.409 1.00 82.12 142 PRO A O 1
ATOM 1081 N N . GLY A 1 143 ? 9.907 6.354 -13.092 1.00 86.25 143 GLY A N 1
ATOM 1082 C CA . GLY A 1 143 ? 9.314 6.773 -11.821 1.00 86.25 143 GLY A CA 1
ATOM 1083 C C . GLY A 1 143 ? 9.547 5.764 -10.694 1.00 86.25 143 GLY A C 1
ATOM 1084 O O . GLY A 1 143 ? 9.893 6.163 -9.584 1.00 86.25 143 GLY A O 1
ATOM 1085 N N . ILE A 1 144 ? 9.441 4.468 -10.996 1.00 88.69 144 ILE A N 1
ATOM 1086 C CA . ILE A 1 144 ? 9.745 3.364 -10.078 1.00 88.69 144 ILE A CA 1
ATOM 1087 C C . ILE A 1 144 ? 11.209 3.441 -9.628 1.00 88.69 144 ILE A C 1
ATOM 1089 O O . ILE A 1 144 ? 11.480 3.418 -8.429 1.00 88.69 144 ILE A O 1
ATOM 1093 N N . LYS A 1 145 ? 12.154 3.615 -10.557 1.00 87.88 145 LYS A N 1
ATOM 1094 C CA . LYS A 1 145 ? 13.594 3.737 -10.269 1.00 87.88 145 LYS A CA 1
ATOM 1095 C C . LYS A 1 145 ? 13.929 5.003 -9.474 1.00 87.88 145 LYS A C 1
ATOM 1097 O O . LYS A 1 145 ? 14.727 4.944 -8.542 1.00 87.88 145 LYS A O 1
ATOM 1102 N N . ILE A 1 146 ? 13.279 6.133 -9.771 1.00 90.31 146 ILE A N 1
ATOM 1103 C CA . ILE A 1 146 ? 13.421 7.374 -8.988 1.00 90.31 146 ILE A CA 1
ATOM 1104 C C . ILE A 1 146 ? 12.903 7.184 -7.556 1.00 90.31 146 ILE A C 1
ATOM 1106 O O . ILE A 1 146 ? 13.594 7.565 -6.608 1.00 90.31 146 ILE A O 1
ATOM 1110 N N . ALA A 1 147 ? 11.726 6.580 -7.374 1.00 93.62 147 ALA A N 1
ATOM 1111 C CA . ALA A 1 147 ? 11.109 6.403 -6.060 1.00 93.62 147 ALA A CA 1
ATOM 1112 C C . ALA A 1 147 ? 11.732 5.274 -5.223 1.00 93.62 147 ALA A C 1
ATOM 1114 O O . ALA A 1 147 ? 11.702 5.349 -3.997 1.00 93.62 147 ALA A O 1
ATOM 1115 N N . SER A 1 148 ? 12.321 4.253 -5.846 1.00 93.44 148 SER A N 1
ATOM 1116 C CA . SER A 1 148 ? 12.874 3.088 -5.145 1.00 93.44 148 SER A CA 1
ATOM 1117 C C . SER A 1 148 ? 14.104 3.434 -4.300 1.00 93.44 148 SER A C 1
ATOM 1119 O O . SER A 1 148 ? 15.027 4.115 -4.754 1.00 93.44 148 SER A O 1
ATOM 1121 N N . ILE A 1 149 ? 14.141 2.936 -3.065 1.00 93.00 149 ILE A N 1
ATOM 1122 C CA . ILE A 1 149 ? 15.330 2.924 -2.203 1.00 93.00 149 ILE A CA 1
ATOM 1123 C C . ILE A 1 149 ? 16.289 1.844 -2.745 1.00 93.00 149 ILE A C 1
ATOM 1125 O O . ILE A 1 149 ? 15.883 0.680 -2.804 1.00 93.00 149 ILE A O 1
ATOM 1129 N N . PRO A 1 150 ? 17.515 2.184 -3.188 1.00 88.25 150 PRO A N 1
ATOM 1130 C CA . PRO A 1 150 ? 18.402 1.229 -3.864 1.00 88.25 150 PRO A CA 1
ATOM 1131 C C . PRO A 1 150 ? 18.996 0.178 -2.913 1.00 88.25 150 PRO A C 1
ATOM 1133 O O . PRO A 1 150 ? 19.252 -0.948 -3.329 1.00 88.25 150 PRO A O 1
ATOM 1136 N N . ASP A 1 151 ? 19.149 0.517 -1.632 1.00 88.44 151 ASP A N 1
ATOM 1137 C CA . ASP A 1 151 ? 19.868 -0.286 -0.628 1.00 88.44 151 ASP A CA 1
ATOM 1138 C C . ASP A 1 151 ? 19.203 -1.641 -0.305 1.00 88.44 151 ASP A C 1
ATOM 1140 O O . ASP A 1 151 ? 19.816 -2.510 0.308 1.00 88.44 151 ASP A O 1
ATOM 1144 N N . LEU A 1 152 ? 17.960 -1.839 -0.755 1.00 84.06 152 LEU A N 1
ATOM 1145 C CA . LEU A 1 152 ? 17.176 -3.074 -0.609 1.00 84.06 152 LEU A CA 1
ATOM 1146 C C . LEU A 1 152 ? 17.406 -4.070 -1.762 1.00 84.06 152 LEU A C 1
ATOM 1148 O O . LEU A 1 152 ? 16.718 -5.083 -1.865 1.00 84.06 152 LEU A O 1
ATOM 1152 N N . GLY A 1 153 ? 18.360 -3.782 -2.648 1.00 85.06 153 GLY A N 1
ATOM 1153 C CA . GLY A 1 153 ? 18.746 -4.662 -3.745 1.00 85.06 153 GLY A CA 1
ATOM 1154 C C . GLY A 1 153 ? 18.045 -4.356 -5.076 1.00 85.06 153 GLY A C 1
ATOM 1155 O O . GLY A 1 153 ? 17.260 -3.405 -5.171 1.00 85.06 153 GLY A O 1
ATOM 1156 N N . PRO A 1 154 ? 18.363 -5.149 -6.119 1.00 84.56 154 PRO A N 1
ATOM 1157 C CA . PRO A 1 154 ? 17.973 -4.884 -7.502 1.00 84.56 154 PRO A CA 1
ATOM 1158 C C . PRO A 1 154 ? 16.457 -4.911 -7.710 1.00 84.56 154 PRO A C 1
ATOM 1160 O O . PRO A 1 154 ? 15.697 -5.463 -6.906 1.00 84.56 154 PRO A O 1
ATOM 1163 N N . GLY A 1 155 ? 16.019 -4.337 -8.823 1.00 86.31 155 GLY A N 1
ATOM 1164 C CA . GLY A 1 155 ? 14.616 -4.117 -9.112 1.00 86.31 155 GLY A CA 1
ATOM 1165 C C . GLY A 1 155 ? 14.027 -2.894 -8.410 1.00 86.31 155 GLY A C 1
ATOM 1166 O O . GLY A 1 155 ? 14.711 -2.095 -7.768 1.00 86.31 155 GLY A O 1
ATOM 1167 N N . GLY A 1 156 ? 12.711 -2.753 -8.546 1.00 90.25 156 GLY A N 1
ATOM 1168 C CA . GLY A 1 156 ? 11.948 -1.616 -8.047 1.00 90.25 156 GLY A CA 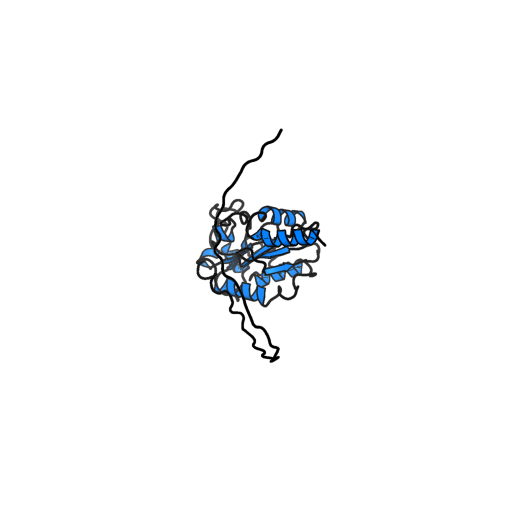1
ATOM 1169 C C . GLY A 1 156 ? 10.898 -1.983 -7.002 1.00 90.25 156 GLY A C 1
ATOM 1170 O O . GLY A 1 156 ? 10.454 -3.128 -6.909 1.00 90.25 156 GLY A O 1
ATOM 1171 N N . SER A 1 157 ? 10.471 -0.971 -6.250 1.00 93.06 157 SER A N 1
ATOM 1172 C CA . SER A 1 157 ? 9.257 -0.976 -5.428 1.00 93.06 157 SER A CA 1
ATOM 1173 C C . SER A 1 157 ? 8.210 -0.039 -6.041 1.00 93.06 157 SER A C 1
ATOM 1175 O O . SER A 1 157 ? 8.575 1.007 -6.578 1.00 93.06 157 SER A O 1
ATOM 1177 N N . TRP A 1 158 ? 6.915 -0.355 -5.930 1.00 94.69 158 TRP A N 1
ATOM 1178 C CA . TRP A 1 158 ? 5.833 0.575 -6.292 1.00 94.69 158 TRP A CA 1
ATOM 1179 C C . TRP A 1 158 ? 4.518 0.294 -5.548 1.00 94.69 158 TRP A C 1
ATOM 1181 O O . TRP A 1 158 ? 4.231 -0.854 -5.219 1.00 94.69 158 TRP A O 1
ATOM 1191 N N . SER A 1 159 ? 3.696 1.329 -5.331 1.00 95.31 159 SER A N 1
ATOM 1192 C CA . SER A 1 159 ? 2.291 1.197 -4.907 1.00 95.31 159 SER A CA 1
ATOM 1193 C C . SER A 1 159 ? 1.389 1.019 -6.133 1.00 95.31 159 SER A C 1
ATOM 1195 O O . SER A 1 159 ? 1.057 1.991 -6.818 1.00 95.31 159 SER A O 1
ATOM 1197 N N . THR A 1 160 ? 1.035 -0.219 -6.452 1.00 93.88 160 THR A N 1
ATOM 1198 C CA . THR A 1 160 ? 0.265 -0.573 -7.649 1.00 93.88 160 THR A CA 1
ATOM 1199 C C . THR A 1 160 ? -1.251 -0.548 -7.396 1.00 93.88 160 THR A C 1
ATOM 1201 O O . THR A 1 160 ? -1.706 -0.391 -6.261 1.00 93.88 160 THR A O 1
ATOM 1204 N N . CYS A 1 161 ? -2.049 -0.611 -8.469 1.00 95.06 161 CYS A N 1
ATOM 1205 C CA . CYS A 1 161 ? -3.511 -0.514 -8.407 1.00 95.06 161 CYS A CA 1
ATOM 1206 C C . CYS A 1 161 ? -4.155 -1.857 -8.033 1.00 95.06 161 CYS A C 1
ATOM 1208 O O . CYS A 1 161 ? -4.059 -2.809 -8.807 1.00 95.06 161 CYS A O 1
ATOM 1210 N N . ALA A 1 162 ? -4.899 -1.883 -6.927 1.00 97.19 162 ALA A N 1
ATOM 1211 C CA . ALA A 1 162 ? -5.590 -3.053 -6.378 1.00 97.19 162 ALA A CA 1
ATOM 1212 C C . ALA A 1 162 ? -6.912 -3.435 -7.084 1.00 97.19 162 ALA A C 1
ATOM 1214 O O . ALA A 1 162 ? -7.590 -4.382 -6.672 1.00 97.19 162 ALA A O 1
ATOM 1215 N N . LEU A 1 163 ? -7.342 -2.700 -8.117 1.00 96.44 163 LEU A N 1
ATOM 1216 C CA . LEU A 1 163 ? -8.551 -3.028 -8.882 1.00 96.44 163 LEU A CA 1
ATOM 1217 C C . LEU A 1 163 ? -8.469 -4.444 -9.476 1.00 96.44 163 LEU A C 1
ATOM 1219 O O . LEU A 1 163 ? -7.589 -4.741 -10.272 1.00 96.44 163 LEU A O 1
ATOM 1223 N N . GLY A 1 164 ? -9.413 -5.312 -9.098 1.00 96.00 164 GLY A N 1
ATOM 1224 C CA . GLY A 1 164 ? -9.430 -6.724 -9.501 1.00 96.00 164 GLY A CA 1
ATOM 1225 C C . GLY A 1 164 ? -8.763 -7.688 -8.512 1.00 96.00 164 GLY A C 1
ATOM 1226 O O . GLY A 1 164 ? -8.808 -8.895 -8.737 1.00 96.00 164 GLY A O 1
ATOM 1227 N N . CYS A 1 165 ? -8.205 -7.214 -7.392 1.00 97.25 165 CYS A N 1
ATOM 1228 C CA . CYS A 1 165 ? -7.553 -8.090 -6.408 1.00 97.25 165 CYS A CA 1
ATOM 1229 C C . CYS A 1 165 ? -8.500 -9.056 -5.667 1.00 97.25 165 CYS A C 1
ATOM 1231 O O . CYS A 1 165 ? -8.039 -10.009 -5.041 1.00 97.25 165 CYS A O 1
ATOM 1233 N N . HIS A 1 166 ? -9.822 -8.846 -5.732 1.00 97.06 166 HIS A N 1
ATOM 1234 C CA . HIS A 1 166 ? -10.798 -9.748 -5.115 1.00 97.06 166 HIS A CA 1
ATOM 1235 C C . HIS A 1 166 ? -11.030 -11.052 -5.903 1.00 97.06 166 HIS A C 1
ATOM 1237 O O . HIS A 1 166 ? -11.684 -11.959 -5.390 1.00 97.06 166 HIS A O 1
ATOM 1243 N N . THR A 1 167 ? -10.551 -11.162 -7.149 1.00 96.31 167 THR A N 1
ATOM 1244 C CA . THR A 1 167 ? -10.714 -12.387 -7.948 1.00 96.31 167 THR A CA 1
ATOM 1245 C C . THR A 1 167 ? -9.668 -13.445 -7.593 1.00 96.31 167 THR A C 1
ATOM 1247 O O . THR A 1 167 ? -8.642 -13.146 -6.989 1.00 96.31 167 THR A O 1
ATOM 1250 N N . ASN A 1 168 ? -9.909 -14.697 -7.993 1.00 92.75 168 ASN A N 1
ATOM 1251 C CA . ASN A 1 168 ? -8.935 -15.783 -7.880 1.00 92.75 168 ASN A CA 1
ATOM 1252 C C . ASN A 1 168 ? -8.666 -16.401 -9.274 1.00 92.75 168 ASN A C 1
ATOM 1254 O O . ASN A 1 168 ? -9.607 -16.942 -9.863 1.00 92.75 168 ASN A O 1
ATOM 1258 N N . PRO A 1 169 ? -7.438 -16.313 -9.825 1.00 93.50 169 PRO A N 1
ATOM 1259 C CA . PRO A 1 169 ? -6.321 -15.505 -9.324 1.00 93.50 169 PRO A CA 1
ATOM 1260 C C . PRO A 1 169 ? -6.648 -13.993 -9.335 1.00 93.50 169 PRO A C 1
ATOM 1262 O O . PRO A 1 169 ? -7.583 -13.576 -10.039 1.00 93.50 169 PRO A O 1
ATOM 1265 N N . PRO A 1 170 ? -5.911 -13.164 -8.573 1.00 95.62 170 PRO A N 1
ATOM 1266 C CA . PRO A 1 170 ? -6.064 -11.711 -8.608 1.00 95.62 170 PRO A CA 1
ATOM 1267 C C . PRO A 1 170 ? -5.806 -11.135 -10.005 1.00 95.62 170 PRO A C 1
ATOM 1269 O O . PRO A 1 170 ? -5.020 -11.679 -10.783 1.00 95.62 170 PRO A O 1
ATOM 1272 N N . LYS A 1 171 ? -6.482 -10.028 -10.328 1.00 94.69 171 LYS A N 1
ATOM 1273 C CA . LYS A 1 171 ? -6.364 -9.317 -11.618 1.00 94.69 171 LYS A CA 1
ATOM 1274 C C . LYS A 1 171 ? -5.901 -7.863 -11.473 1.00 94.69 171 LYS A C 1
ATOM 1276 O O . LYS A 1 171 ? -6.153 -7.041 -12.349 1.00 94.69 171 LYS A O 1
ATOM 1281 N N . ASP A 1 172 ? -5.251 -7.568 -10.354 1.00 93.75 172 ASP A N 1
ATOM 1282 C CA . ASP A 1 172 ? -4.607 -6.285 -10.076 1.00 93.75 172 ASP A CA 1
ATOM 1283 C C . ASP A 1 172 ? -3.281 -6.107 -10.841 1.00 93.75 172 ASP A C 1
ATOM 1285 O O . ASP A 1 172 ? -2.785 -6.999 -11.536 1.00 93.75 172 ASP A O 1
ATOM 1289 N N . VAL A 1 173 ? -2.704 -4.910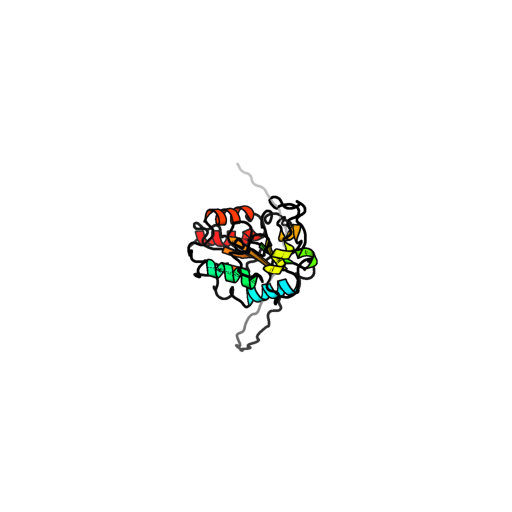 -10.736 1.00 91.06 173 VAL A N 1
ATOM 1290 C CA . VAL A 1 173 ? -1.492 -4.522 -11.476 1.00 91.06 173 VAL A CA 1
ATOM 1291 C C . VAL A 1 173 ? -0.256 -5.307 -11.041 1.00 91.06 173 VAL A C 1
ATOM 1293 O O . VAL A 1 173 ? 0.591 -5.602 -11.891 1.00 91.06 173 VAL A O 1
ATOM 1296 N N . ALA A 1 174 ? -0.153 -5.665 -9.756 1.00 91.69 174 ALA A N 1
ATOM 1297 C CA . ALA A 1 174 ? 0.939 -6.490 -9.250 1.00 91.69 174 ALA A CA 1
ATOM 1298 C C . ALA A 1 174 ? 0.961 -7.837 -9.984 1.00 91.69 174 ALA A C 1
ATOM 1300 O O . ALA A 1 174 ? 1.967 -8.186 -10.604 1.00 91.69 174 ALA A O 1
ATOM 1301 N N . HIS A 1 175 ? -0.184 -8.523 -10.022 1.00 92.50 175 HIS A N 1
ATOM 1302 C CA . HIS A 1 175 ? -0.318 -9.863 -10.593 1.00 92.50 175 HIS A CA 1
ATOM 1303 C C . HIS A 1 175 ? -0.389 -9.905 -12.127 1.00 92.50 175 HIS A C 1
ATOM 1305 O O . HIS A 1 175 ? 0.022 -10.902 -12.720 1.00 92.50 175 HIS A O 1
ATOM 1311 N N . VAL A 1 176 ? -0.890 -8.857 -12.791 1.00 88.81 176 VAL A N 1
ATOM 1312 C CA . VAL A 1 176 ? -1.080 -8.854 -14.256 1.00 88.81 176 VAL A CA 1
ATOM 1313 C C . VAL A 1 176 ? 0.086 -8.195 -14.999 1.00 88.81 176 VAL A C 1
ATOM 1315 O O . VAL A 1 176 ? 0.691 -8.832 -15.864 1.00 88.81 176 VAL A O 1
ATOM 1318 N N . GLN A 1 177 ? 0.428 -6.943 -14.667 1.00 83.81 177 GLN A N 1
ATOM 1319 C CA . GLN A 1 177 ? 1.440 -6.163 -15.401 1.00 83.81 177 GLN A CA 1
ATOM 1320 C C . GLN A 1 177 ? 2.865 -6.475 -14.928 1.00 83.81 177 GLN A C 1
ATOM 1322 O O . GLN A 1 177 ? 3.762 -6.678 -15.748 1.00 83.81 177 GLN A O 1
ATOM 1327 N N . PHE A 1 178 ? 3.080 -6.521 -13.611 1.00 85.06 178 PHE A N 1
ATOM 1328 C CA . PHE A 1 178 ? 4.388 -6.850 -13.031 1.00 85.06 178 PHE A CA 1
ATOM 1329 C C . PHE A 1 178 ? 4.559 -8.349 -12.761 1.00 85.06 178 PHE A C 1
ATOM 1331 O O . PHE A 1 178 ? 5.677 -8.797 -12.513 1.00 85.06 178 PHE A O 1
ATOM 1338 N N . ARG A 1 179 ? 3.465 -9.126 -12.844 1.00 87.31 179 ARG A N 1
ATOM 1339 C CA . ARG A 1 179 ? 3.394 -10.584 -12.614 1.00 87.31 179 ARG A CA 1
ATOM 1340 C C . ARG A 1 179 ? 3.969 -11.039 -11.265 1.00 87.31 179 ARG A C 1
ATOM 1342 O O . ARG A 1 179 ? 4.334 -12.202 -11.099 1.00 87.31 179 ARG A O 1
ATOM 1349 N N . SER A 1 180 ? 4.067 -10.111 -10.323 1.00 88.31 180 SER A N 1
ATOM 1350 C CA . SER A 1 180 ? 4.790 -10.237 -9.067 1.00 88.31 180 SER A CA 1
ATOM 1351 C C . SER A 1 180 ? 3.822 -10.318 -7.895 1.00 88.31 180 SER A C 1
ATOM 1353 O O . SER A 1 180 ? 2.727 -9.757 -7.945 1.00 88.31 180 SER A O 1
ATOM 1355 N N . LYS A 1 181 ? 4.255 -10.970 -6.815 1.00 90.25 181 LYS A N 1
ATOM 1356 C CA . LYS A 1 181 ? 3.575 -10.866 -5.526 1.00 90.25 181 LYS A CA 1
ATOM 1357 C C . LYS A 1 181 ? 3.628 -9.433 -4.995 1.00 90.25 181 LYS A C 1
ATOM 1359 O O . LYS A 1 181 ? 4.609 -8.709 -5.187 1.00 90.25 181 LYS A O 1
ATOM 1364 N N . ILE A 1 182 ? 2.592 -9.061 -4.253 1.00 93.12 182 ILE A N 1
ATOM 1365 C CA . ILE A 1 182 ? 2.710 -7.979 -3.276 1.00 93.12 182 ILE A CA 1
ATOM 1366 C C . ILE A 1 182 ? 3.587 -8.443 -2.105 1.00 93.12 182 ILE A C 1
ATOM 1368 O O . ILE A 1 182 ? 3.565 -9.619 -1.743 1.00 93.12 182 ILE A O 1
ATOM 1372 N N . ALA A 1 183 ? 4.324 -7.520 -1.492 1.00 92.25 183 ALA A N 1
ATOM 1373 C CA . ALA A 1 183 ? 4.910 -7.754 -0.173 1.00 92.25 183 ALA A CA 1
ATOM 1374 C C . ALA A 1 183 ? 3.867 -7.460 0.920 1.00 92.25 183 ALA A C 1
ATOM 1376 O O . ALA A 1 183 ? 3.659 -8.272 1.817 1.00 92.25 183 ALA A O 1
ATOM 1377 N N . PHE A 1 184 ? 3.110 -6.363 0.777 1.00 95.25 184 PHE A N 1
ATOM 1378 C CA . PHE A 1 184 ? 1.880 -6.151 1.542 1.00 95.25 184 PHE A CA 1
ATOM 1379 C C . PHE A 1 184 ? 0.825 -5.327 0.791 1.00 95.25 184 PHE A C 1
ATOM 1381 O O . PHE A 1 184 ? 1.135 -4.539 -0.102 1.00 95.25 184 PHE A O 1
ATOM 1388 N N . LYS A 1 185 ? -0.438 -5.476 1.198 1.00 97.88 185 LYS A N 1
ATOM 1389 C CA . LYS A 1 185 ? -1.587 -4.665 0.764 1.00 97.88 185 LYS A CA 1
ATOM 1390 C C . LYS A 1 185 ? -2.260 -4.035 1.973 1.00 97.88 185 LYS A C 1
ATOM 1392 O O . LYS A 1 185 ? -2.503 -4.723 2.964 1.00 97.88 185 LYS A O 1
ATOM 1397 N N . LEU A 1 186 ? -2.599 -2.750 1.873 1.00 98.44 186 LEU A N 1
ATOM 1398 C CA . LEU A 1 186 ? -3.397 -2.059 2.887 1.00 98.44 186 LEU A CA 1
ATOM 1399 C C . LEU A 1 186 ? -4.898 -2.245 2.620 1.00 98.44 186 LEU A C 1
ATOM 1401 O O . LEU A 1 186 ? -5.404 -1.891 1.551 1.00 98.44 186 LEU A O 1
ATOM 1405 N N . VAL A 1 187 ? -5.613 -2.764 3.620 1.00 98.62 187 VAL A N 1
ATOM 1406 C CA . VAL A 1 187 ? -7.070 -2.954 3.595 1.00 98.62 187 VAL A CA 1
ATOM 1407 C C . VAL A 1 187 ? -7.700 -2.229 4.782 1.00 98.62 187 VAL A C 1
ATOM 1409 O O . VAL A 1 187 ? -7.389 -2.523 5.937 1.00 98.62 187 VAL A O 1
ATOM 1412 N N . TRP A 1 188 ? -8.602 -1.286 4.513 1.00 98.56 188 TRP A N 1
ATOM 1413 C CA . TRP A 1 188 ? -9.366 -0.599 5.555 1.00 98.56 188 TRP A CA 1
ATOM 1414 C C . TRP A 1 188 ? -10.445 -1.518 6.140 1.00 98.56 188 TRP A C 1
ATOM 1416 O O . TRP A 1 188 ? -11.196 -2.173 5.414 1.00 98.56 188 TRP A O 1
ATOM 1426 N N . VAL A 1 189 ? -10.515 -1.565 7.471 1.00 98.50 189 VAL A N 1
ATOM 1427 C CA . VAL A 1 189 ? -11.442 -2.410 8.231 1.00 98.50 189 VAL A CA 1
ATOM 1428 C C . VAL A 1 189 ? -12.844 -1.797 8.173 1.00 98.50 189 VAL A C 1
ATOM 1430 O O . VAL A 1 189 ? -12.996 -0.625 8.526 1.00 98.50 189 VAL A O 1
ATOM 1433 N N . PRO A 1 190 ? -13.886 -2.558 7.786 1.00 97.81 190 PRO A N 1
ATOM 1434 C CA . PRO A 1 190 ? -15.257 -2.061 7.695 1.00 97.81 190 PRO A CA 1
ATOM 1435 C C . PRO A 1 190 ? -15.951 -1.992 9.067 1.00 97.81 190 PRO A C 1
ATOM 1437 O O . PRO A 1 190 ? -17.010 -2.584 9.269 1.00 97.81 190 PRO A O 1
ATOM 1440 N N . ASN A 1 191 ? -15.338 -1.280 10.015 1.00 95.94 191 ASN A N 1
ATOM 1441 C CA . ASN A 1 191 ? -15.984 -0.846 11.254 1.00 95.94 191 ASN A CA 1
ATOM 1442 C C . ASN A 1 191 ? -16.764 0.469 11.023 1.00 95.94 191 ASN A C 1
ATOM 1444 O O . ASN A 1 191 ? -16.670 1.085 9.959 1.00 95.94 191 ASN A O 1
ATOM 1448 N N . ASP A 1 192 ? -17.530 0.921 12.019 1.00 93.25 192 ASP A N 1
ATOM 1449 C CA . ASP A 1 192 ? -18.465 2.051 11.874 1.00 93.25 192 ASP A CA 1
ATOM 1450 C C . ASP A 1 192 ? -17.815 3.366 11.409 1.00 93.25 192 ASP A C 1
ATOM 1452 O O . ASP A 1 192 ? -18.489 4.214 10.817 1.00 93.25 192 ASP A O 1
ATOM 1456 N N . THR A 1 193 ? -16.513 3.545 11.649 1.00 95.00 193 THR A N 1
ATOM 1457 C CA . THR A 1 193 ? -15.720 4.758 11.379 1.00 95.00 193 THR A CA 1
ATOM 1458 C C . THR A 1 193 ? -14.705 4.597 10.238 1.00 95.00 193 THR A C 1
ATOM 1460 O O . THR A 1 193 ? -14.131 5.597 9.793 1.00 95.00 193 THR A O 1
ATOM 1463 N N . PHE A 1 194 ? -14.473 3.366 9.767 1.00 97.44 194 PHE A N 1
ATOM 1464 C CA . PHE A 1 194 ? -13.343 2.954 8.921 1.00 97.44 194 PHE A CA 1
ATOM 1465 C C . PHE A 1 194 ? -11.975 3.425 9.457 1.00 97.44 194 PHE A C 1
ATOM 1467 O O . PHE A 1 194 ? -11.068 3.734 8.690 1.00 97.44 194 PHE A O 1
ATOM 1474 N N . ASP A 1 195 ? -11.812 3.574 10.773 1.00 97.00 195 ASP A N 1
ATOM 1475 C CA . ASP A 1 195 ? -10.629 4.209 11.389 1.00 97.00 195 ASP A CA 1
ATOM 1476 C C . ASP A 1 195 ? -9.401 3.293 11.548 1.00 97.00 195 ASP A C 1
ATOM 1478 O O . ASP A 1 195 ? -8.339 3.744 11.969 1.00 97.00 195 ASP A O 1
ATOM 1482 N N . THR A 1 196 ? -9.551 2.009 11.230 1.00 97.56 196 THR A N 1
ATOM 1483 C CA . THR A 1 196 ? -8.544 0.964 11.433 1.00 97.56 196 THR A CA 1
ATOM 1484 C C . THR A 1 196 ? -8.231 0.316 10.085 1.00 97.56 196 THR A C 1
ATOM 1486 O O . THR A 1 196 ? -9.127 0.137 9.260 1.00 97.56 196 THR A O 1
ATOM 1489 N N . PHE A 1 197 ? -6.975 -0.049 9.843 1.00 98.06 197 PHE A N 1
ATOM 1490 C CA . PHE A 1 197 ? -6.551 -0.812 8.669 1.00 98.06 197 PHE A CA 1
ATOM 1491 C C . PHE A 1 197 ? -5.717 -2.026 9.076 1.00 98.06 197 PHE A C 1
ATOM 1493 O O . PHE A 1 197 ? -5.124 -2.066 10.156 1.00 98.06 197 PHE A O 1
ATOM 1500 N N . VAL A 1 198 ? -5.637 -2.998 8.174 1.00 97.31 198 VAL A N 1
ATOM 1501 C CA . VAL A 1 198 ? -4.699 -4.118 8.256 1.00 97.31 198 VAL A CA 1
ATOM 1502 C C . VAL A 1 198 ? -3.747 -4.091 7.067 1.00 97.31 198 VAL A C 1
ATOM 1504 O O . VAL A 1 198 ? -4.127 -3.697 5.962 1.00 97.31 198 VAL A O 1
ATOM 1507 N N . LEU A 1 199 ? -2.507 -4.511 7.301 1.00 97.00 199 LEU A N 1
ATOM 1508 C CA . LEU A 1 199 ? -1.590 -4.937 6.252 1.00 97.00 199 LEU A CA 1
ATOM 1509 C C . LEU A 1 199 ? -1.695 -6.453 6.126 1.00 97.00 199 LEU A C 1
ATOM 1511 O O . LEU A 1 199 ? -1.631 -7.156 7.139 1.00 97.00 199 LEU A O 1
ATOM 1515 N N . VAL A 1 200 ? -1.846 -6.948 4.901 1.00 95.81 200 VAL A N 1
ATOM 1516 C CA . VAL A 1 200 ? -1.872 -8.386 4.602 1.00 95.81 200 VAL A CA 1
ATOM 1517 C C . VAL A 1 200 ? -0.824 -8.766 3.565 1.00 95.81 200 VAL A C 1
ATOM 1519 O O . VAL A 1 200 ? -0.540 -7.972 2.667 1.00 95.81 200 VAL A O 1
ATOM 1522 N N . ASP A 1 201 ? -0.267 -9.972 3.693 1.00 94.69 201 ASP A N 1
ATOM 1523 C CA . ASP A 1 201 ? 0.653 -10.561 2.713 1.00 94.69 201 ASP A CA 1
ATOM 1524 C C . ASP A 1 201 ? -0.074 -10.963 1.417 1.00 94.69 201 ASP A C 1
ATOM 1526 O O . ASP A 1 201 ? -1.297 -10.821 1.297 1.00 94.69 201 ASP A O 1
ATOM 1530 N N . ASP A 1 202 ? 0.662 -11.492 0.432 1.00 95.44 202 ASP A N 1
ATOM 1531 C CA . ASP A 1 202 ? 0.023 -11.937 -0.808 1.00 95.44 202 ASP A CA 1
ATOM 1532 C C . ASP A 1 202 ? -1.010 -13.057 -0.602 1.00 95.44 202 ASP A C 1
ATOM 1534 O O . ASP A 1 202 ? -2.043 -13.068 -1.264 1.00 95.44 202 ASP A O 1
ATOM 1538 N N . ASP A 1 203 ? -0.797 -13.982 0.332 1.00 95.50 203 ASP A N 1
ATOM 1539 C CA . ASP A 1 203 ? -1.764 -15.054 0.588 1.00 95.50 203 ASP A CA 1
ATOM 1540 C C . ASP A 1 203 ? -3.028 -14.542 1.319 1.00 95.50 203 ASP A C 1
ATOM 1542 O O . ASP A 1 203 ? -4.032 -15.255 1.373 1.00 95.50 203 ASP A O 1
ATOM 1546 N N . GLY A 1 204 ? -3.014 -13.301 1.825 1.00 96.06 204 GLY A N 1
ATOM 1547 C CA . GLY A 1 204 ? -4.091 -12.661 2.583 1.00 96.06 204 GLY A CA 1
ATOM 1548 C C . GLY A 1 204 ? -3.948 -12.781 4.106 1.00 96.06 204 GLY A C 1
ATOM 1549 O O . GLY A 1 204 ? -4.900 -12.481 4.826 1.00 96.06 204 GLY A O 1
ATOM 1550 N N . LYS A 1 205 ? -2.789 -13.224 4.612 1.00 95.38 205 LYS A N 1
ATOM 1551 C CA . LYS A 1 205 ? -2.503 -13.360 6.050 1.00 95.38 205 LYS A CA 1
ATOM 1552 C C . LYS A 1 205 ? -2.194 -12.000 6.668 1.00 95.38 205 LYS A C 1
ATOM 1554 O O . LYS A 1 205 ? -1.579 -11.156 6.026 1.00 95.38 205 LYS A O 1
ATOM 1559 N N . LEU A 1 206 ? -2.576 -11.804 7.929 1.00 93.75 206 LEU A N 1
ATOM 1560 C CA . LEU A 1 206 ? -2.269 -10.590 8.688 1.00 93.75 206 LEU A CA 1
ATOM 1561 C C . LEU A 1 206 ? -0.753 -10.415 8.878 1.00 93.75 206 LEU A C 1
ATOM 1563 O O . LEU A 1 206 ? -0.098 -11.317 9.392 1.00 93.75 206 LEU A O 1
ATOM 1567 N N . LEU A 1 207 ? -0.243 -9.229 8.539 1.00 91.62 207 LEU A N 1
ATOM 1568 C CA . LEU A 1 207 ? 1.111 -8.773 8.867 1.00 91.62 207 LEU A CA 1
ATOM 1569 C C . LEU A 1 207 ? 1.093 -7.756 10.016 1.00 91.62 207 LEU A C 1
ATOM 1571 O O . LEU A 1 207 ? 1.810 -7.918 10.996 1.00 91.62 207 LEU A O 1
ATOM 1575 N N . ALA A 1 208 ? 0.252 -6.720 9.918 1.00 92.94 208 ALA A N 1
ATOM 1576 C CA . ALA A 1 208 ? 0.185 -5.645 10.911 1.00 92.94 208 ALA A CA 1
ATOM 1577 C C . ALA A 1 208 ? -1.202 -4.985 10.976 1.00 92.94 208 ALA A C 1
ATOM 1579 O O . ALA A 1 208 ? -1.992 -5.073 10.035 1.00 92.94 208 ALA A O 1
ATOM 1580 N N . VAL A 1 209 ? -1.483 -4.282 12.076 1.00 94.25 209 VAL A N 1
ATOM 1581 C CA . VAL A 1 209 ? -2.735 -3.538 12.302 1.00 94.25 209 VAL A CA 1
ATOM 1582 C C . VAL A 1 209 ? -2.408 -2.088 12.637 1.00 94.25 209 VAL A C 1
ATOM 1584 O O . VAL A 1 209 ? -1.592 -1.833 13.525 1.00 94.25 209 VAL A O 1
ATOM 1587 N N . GLY A 1 210 ? -3.068 -1.138 11.976 1.00 95.06 210 GLY A N 1
ATOM 1588 C CA . GLY A 1 210 ? -2.907 0.293 12.222 1.00 95.06 210 GLY A CA 1
ATOM 1589 C C . GLY A 1 210 ? -4.218 0.990 12.569 1.00 95.06 210 GLY A C 1
ATOM 1590 O O . GLY A 1 210 ? -5.255 0.711 11.974 1.00 95.06 210 GLY A O 1
ATOM 1591 N N . LYS A 1 211 ? -4.157 1.929 13.515 1.00 96.31 211 LYS A N 1
ATOM 1592 C CA . LYS A 1 211 ? -5.251 2.847 13.868 1.00 96.31 211 LYS A CA 1
ATOM 1593 C C . LYS A 1 211 ? -4.660 4.262 13.958 1.00 96.31 211 LYS A C 1
ATOM 1595 O O . LYS A 1 211 ? -4.254 4.692 15.042 1.00 96.31 211 LYS A O 1
ATOM 1600 N N . PRO A 1 212 ? -4.476 4.936 12.811 1.00 96.75 212 PRO A N 1
ATOM 1601 C CA . PRO A 1 212 ? -3.826 6.239 12.744 1.00 96.75 212 PRO A CA 1
ATOM 1602 C C . PRO A 1 212 ? -4.721 7.341 13.320 1.00 96.75 212 PRO A C 1
ATOM 1604 O O . PRO A 1 212 ? -5.947 7.245 13.300 1.00 96.75 212 PRO A O 1
ATOM 1607 N N . LEU A 1 213 ? -4.099 8.426 13.776 1.00 96.69 213 LEU A N 1
ATOM 1608 C CA . LEU A 1 213 ? -4.793 9.681 14.045 1.00 96.69 213 LEU A CA 1
ATOM 1609 C C . LEU A 1 213 ? -4.985 10.457 12.740 1.00 96.69 213 LEU A C 1
ATOM 1611 O O . LEU A 1 213 ? -4.074 10.528 11.909 1.00 96.69 213 LEU A O 1
ATOM 1615 N N . ASP A 1 214 ? -6.155 11.074 12.593 1.00 96.88 214 ASP A N 1
ATOM 1616 C CA . ASP A 1 214 ? -6.412 12.014 11.508 1.00 96.88 214 ASP A CA 1
ATOM 1617 C C . ASP A 1 214 ? -5.687 13.339 11.786 1.00 96.88 214 ASP A C 1
ATOM 1619 O O . ASP A 1 214 ? -5.976 14.034 12.761 1.00 96.88 214 ASP A O 1
ATOM 1623 N N . ASP A 1 215 ? -4.718 13.665 10.935 1.00 96.44 215 ASP A N 1
ATOM 1624 C CA . ASP A 1 215 ? -3.956 14.916 10.939 1.00 96.44 215 ASP A CA 1
ATOM 1625 C C . ASP A 1 215 ? -4.398 15.874 9.815 1.00 96.44 215 ASP A C 1
ATOM 1627 O O . ASP A 1 215 ? -3.694 16.827 9.483 1.00 96.44 215 ASP A O 1
ATOM 1631 N N . GLY A 1 216 ? -5.564 15.613 9.213 1.00 96.12 216 GLY A N 1
ATOM 1632 C CA . GLY A 1 216 ? -6.075 16.308 8.034 1.00 96.12 216 GLY A CA 1
ATOM 1633 C C . GLY A 1 216 ? -5.578 15.727 6.707 1.00 96.12 216 GLY A C 1
ATOM 1634 O O . GLY A 1 216 ? -6.013 16.192 5.654 1.00 96.12 216 GLY A O 1
ATOM 1635 N N . SER A 1 217 ? -4.694 14.719 6.730 1.00 95.62 217 SER A N 1
ATOM 1636 C CA . SER A 1 217 ? -4.222 14.009 5.530 1.00 95.62 217 SER A CA 1
ATOM 1637 C C . SER A 1 217 ? -4.720 12.562 5.411 1.00 95.62 217 SER A C 1
ATOM 1639 O O . SER A 1 217 ? -4.448 11.911 4.401 1.00 95.62 217 SER A O 1
ATOM 1641 N N . LEU A 1 218 ? -5.449 12.055 6.413 1.00 97.38 218 LEU A N 1
ATOM 1642 C CA . LEU A 1 218 ? -6.031 10.711 6.399 1.00 97.38 218 LEU A CA 1
ATOM 1643 C C . LEU A 1 218 ? -6.975 10.553 5.188 1.00 97.38 218 LEU A C 1
ATOM 1645 O O . LEU A 1 218 ? -7.754 11.470 4.908 1.00 97.38 218 LEU A O 1
ATOM 1649 N N . PRO A 1 219 ? -6.981 9.406 4.474 1.00 97.56 219 PRO A N 1
ATOM 1650 C CA . PRO A 1 219 ? -7.874 9.218 3.339 1.00 97.56 219 PRO A CA 1
ATOM 1651 C C . PRO A 1 219 ? -9.325 9.434 3.765 1.00 97.56 219 PRO A C 1
ATOM 1653 O O . PRO A 1 219 ? -9.746 8.985 4.838 1.00 97.56 219 PRO A O 1
ATOM 1656 N N . SER A 1 220 ? -10.114 10.127 2.941 1.00 97.88 220 SER A N 1
ATOM 1657 C CA . SER A 1 220 ? -11.514 10.394 3.290 1.00 97.88 220 SER A CA 1
ATOM 1658 C C . SER A 1 220 ? -12.267 9.082 3.542 1.00 97.88 220 SER A C 1
ATOM 1660 O O . SER A 1 220 ? -11.970 8.063 2.913 1.00 97.88 220 SER A O 1
ATOM 1662 N N . ARG A 1 221 ? -13.270 9.096 4.430 1.00 97.69 221 ARG A N 1
ATOM 1663 C CA . ARG A 1 221 ? -14.093 7.912 4.745 1.00 97.69 221 ARG A CA 1
ATOM 1664 C C . ARG A 1 221 ? -14.566 7.175 3.481 1.00 97.69 221 ARG A C 1
ATOM 1666 O O . ARG A 1 221 ? -14.469 5.956 3.416 1.00 97.69 221 ARG A O 1
ATOM 1673 N N . ARG A 1 222 ? -14.963 7.925 2.446 1.00 98.25 222 ARG A N 1
ATOM 1674 C CA . ARG A 1 222 ? -15.381 7.409 1.134 1.00 98.25 222 ARG A CA 1
ATOM 1675 C C . ARG A 1 222 ? -14.294 6.602 0.417 1.00 98.25 222 ARG A C 1
ATOM 1677 O O . ARG A 1 222 ? -14.610 5.602 -0.216 1.00 98.25 222 ARG A O 1
ATOM 1684 N N . GLU A 1 223 ? -13.031 7.018 0.490 1.00 98.44 223 GLU A N 1
ATOM 1685 C CA . GLU A 1 223 ? -11.915 6.279 -0.121 1.00 98.44 223 GLU A CA 1
ATOM 1686 C C . GLU A 1 223 ? -11.612 4.988 0.654 1.00 98.44 223 GLU A C 1
ATOM 1688 O O . GLU A 1 223 ? -11.356 3.954 0.041 1.00 98.44 223 GLU A O 1
ATOM 1693 N N . ARG A 1 224 ? -11.751 5.009 1.986 1.00 98.56 224 ARG A N 1
ATOM 1694 C CA . ARG A 1 224 ? -11.608 3.822 2.849 1.00 98.56 224 ARG A CA 1
ATOM 1695 C C . ARG A 1 224 ? -12.736 2.804 2.626 1.00 98.56 224 ARG A C 1
ATOM 1697 O O . ARG A 1 224 ? -12.477 1.622 2.418 1.00 98.56 224 ARG A O 1
ATOM 1704 N N . GLU A 1 225 ? -13.979 3.275 2.540 1.00 98.56 225 GLU A N 1
ATOM 1705 C CA . GLU A 1 225 ? -15.152 2.475 2.151 1.00 98.56 225 GLU A CA 1
ATOM 1706 C C . GLU A 1 225 ? -14.997 1.869 0.746 1.00 98.56 225 GLU A C 1
ATOM 1708 O O . GLU A 1 225 ? -15.360 0.716 0.506 1.00 98.56 225 GLU A O 1
ATOM 1713 N N . LYS A 1 226 ? -14.422 2.626 -0.193 1.00 98.56 226 LYS A N 1
ATOM 1714 C CA . LYS A 1 226 ? -14.190 2.191 -1.575 1.00 98.56 226 LYS A CA 1
ATOM 1715 C C . LYS A 1 226 ? -13.026 1.200 -1.700 1.00 98.56 226 LYS A C 1
ATOM 1717 O O . LYS A 1 226 ? -13.124 0.292 -2.521 1.00 98.56 226 LYS A O 1
ATOM 1722 N N . ASN A 1 227 ? -11.986 1.318 -0.872 1.00 98.62 227 ASN A N 1
ATOM 1723 C CA . ASN A 1 227 ? -10.909 0.329 -0.746 1.00 98.62 227 ASN A CA 1
ATOM 1724 C C . ASN A 1 227 ? -11.479 -1.027 -0.306 1.00 98.62 227 ASN A C 1
ATOM 1726 O O . ASN A 1 227 ? -11.329 -2.023 -1.014 1.00 98.62 227 ASN A O 1
ATOM 1730 N N . TRP A 1 228 ? -12.252 -1.041 0.785 1.00 98.56 228 TRP A N 1
ATOM 1731 C CA . TRP A 1 228 ? -12.997 -2.229 1.202 1.00 98.56 228 TRP A CA 1
ATOM 1732 C C . TRP A 1 228 ? -13.900 -2.763 0.076 1.00 98.56 228 TRP A C 1
ATOM 1734 O O . TRP A 1 228 ? -13.929 -3.966 -0.182 1.00 98.56 228 TRP A O 1
ATOM 1744 N N . SER A 1 229 ? -14.582 -1.876 -0.658 1.00 98.50 229 SER A N 1
ATOM 1745 C CA . SER A 1 229 ? -15.478 -2.246 -1.762 1.00 98.50 229 SER A CA 1
ATOM 1746 C C . SER A 1 229 ? -14.790 -2.931 -2.957 1.00 98.50 229 SER A C 1
ATOM 1748 O O . SER A 1 229 ? -15.443 -3.717 -3.643 1.00 98.50 229 SER A O 1
ATOM 1750 N N . ILE A 1 230 ? -13.492 -2.695 -3.205 1.00 98.25 230 ILE A N 1
ATOM 1751 C CA . ILE A 1 230 ? -12.738 -3.397 -4.266 1.00 98.25 230 ILE A CA 1
ATOM 1752 C C . ILE A 1 230 ? -12.042 -4.681 -3.785 1.00 98.25 230 ILE A C 1
ATOM 1754 O O . ILE A 1 230 ? -11.703 -5.519 -4.623 1.00 98.25 230 ILE A O 1
ATOM 1758 N N . VAL A 1 231 ? -11.860 -4.844 -2.468 1.00 98.00 231 VAL A N 1
ATOM 1759 C CA . VAL A 1 231 ? -11.204 -5.999 -1.820 1.00 98.00 231 VAL A CA 1
ATOM 1760 C C . VAL A 1 231 ? -12.201 -7.094 -1.403 1.00 98.00 231 VAL A C 1
ATOM 1762 O O . VAL A 1 231 ? -11.890 -8.284 -1.495 1.00 98.00 231 VAL A O 1
ATOM 1765 N N . ARG A 1 232 ? -13.399 -6.707 -0.943 1.00 97.75 232 ARG A N 1
ATOM 1766 C CA . ARG A 1 232 ? -14.445 -7.597 -0.400 1.00 97.75 232 ARG A CA 1
ATOM 1767 C C . ARG A 1 232 ? -14.702 -8.843 -1.259 1.00 97.75 232 ARG A C 1
ATOM 1769 O O . ARG A 1 232 ? -14.967 -8.753 -2.454 1.00 97.75 232 ARG A O 1
ATOM 1776 N N . GLY A 1 233 ? -14.710 -10.011 -0.616 1.00 96.62 233 GLY A N 1
ATOM 1777 C CA . GLY A 1 233 ? -14.981 -11.304 -1.258 1.00 96.62 233 GLY A CA 1
ATOM 1778 C C . GLY A 1 233 ? -13.756 -12.033 -1.826 1.00 96.62 233 GLY A C 1
ATOM 1779 O O . GLY A 1 233 ? -13.896 -13.194 -2.199 1.00 96.62 233 GLY A O 1
ATOM 1780 N N . GLY A 1 234 ? -12.573 -11.406 -1.857 1.00 96.88 234 GLY A N 1
ATOM 1781 C CA . GLY A 1 234 ? -11.303 -12.080 -2.162 1.00 96.88 234 GLY A CA 1
ATOM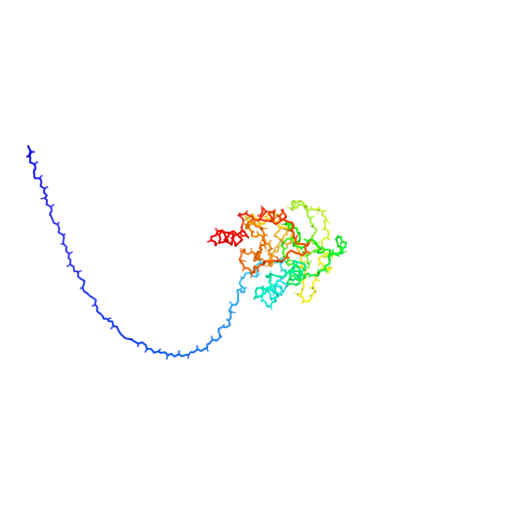 1782 C C . GLY A 1 234 ? -10.463 -12.417 -0.927 1.00 96.88 234 GLY A C 1
ATOM 1783 O O . GLY A 1 234 ? -10.812 -12.039 0.192 1.00 96.88 234 GLY A O 1
ATOM 1784 N N . ARG A 1 235 ? -9.313 -13.083 -1.137 1.00 97.44 235 ARG A N 1
ATOM 1785 C CA . ARG A 1 235 ? -8.408 -13.550 -0.059 1.00 97.44 235 ARG A CA 1
ATOM 1786 C C . ARG A 1 235 ? -8.021 -12.449 0.936 1.00 97.44 235 ARG A C 1
ATOM 1788 O O . ARG A 1 235 ? -8.097 -12.646 2.142 1.00 97.44 235 ARG A O 1
ATOM 1795 N N . TYR A 1 236 ? -7.731 -11.256 0.427 1.00 98.31 236 TYR A N 1
ATOM 1796 C CA . TYR A 1 236 ? -7.312 -10.097 1.218 1.00 98.31 236 TYR A CA 1
ATOM 1797 C C . TYR A 1 236 ? -8.404 -9.498 2.129 1.00 98.31 236 TYR A C 1
ATOM 1799 O O . TYR A 1 236 ? -8.101 -8.666 2.979 1.00 98.31 236 TYR A O 1
ATOM 1807 N N . ALA A 1 237 ? -9.675 -9.884 1.964 1.00 98.25 237 ALA A N 1
ATOM 1808 C CA . ALA A 1 237 ? -10.785 -9.338 2.748 1.00 98.25 237 ALA A CA 1
ATOM 1809 C C . ALA A 1 237 ? -10.948 -9.984 4.134 1.00 98.25 237 ALA A C 1
ATOM 1811 O O . ALA A 1 237 ? -11.541 -9.369 5.019 1.00 98.25 237 ALA A O 1
ATOM 1812 N N . VAL A 1 238 ? -10.461 -11.219 4.313 1.00 98.12 238 VAL A N 1
ATOM 1813 C CA . VAL A 1 238 ? -10.821 -12.098 5.443 1.00 98.12 238 VAL A CA 1
ATOM 1814 C C . VAL A 1 238 ? -10.474 -11.464 6.791 1.00 98.12 238 VAL A C 1
ATOM 1816 O O . VAL A 1 238 ? -11.361 -11.236 7.610 1.00 98.12 238 VAL A O 1
ATOM 1819 N N . VAL A 1 239 ? -9.209 -11.082 6.979 1.00 97.81 239 VAL A N 1
ATOM 1820 C CA . VAL A 1 239 ? -8.696 -10.493 8.228 1.00 97.81 239 VAL A CA 1
ATOM 1821 C C . VAL A 1 239 ? -9.438 -9.201 8.601 1.00 97.81 239 VAL A C 1
ATOM 1823 O O . VAL A 1 239 ? -9.814 -8.998 9.756 1.00 97.81 239 VAL A O 1
ATOM 1826 N N . ALA A 1 240 ? -9.693 -8.330 7.619 1.00 98.00 240 ALA A N 1
ATOM 1827 C CA . ALA A 1 240 ? -10.428 -7.084 7.835 1.00 98.00 240 ALA A CA 1
ATOM 1828 C C . ALA A 1 240 ? -11.895 -7.347 8.227 1.00 98.00 240 ALA A C 1
ATOM 1830 O O . ALA A 1 240 ? -12.439 -6.664 9.097 1.00 98.00 240 ALA A O 1
ATOM 1831 N N . GLN A 1 241 ? -12.529 -8.362 7.633 1.00 97.69 241 GLN A N 1
ATOM 1832 C CA . GLN A 1 241 ? -13.899 -8.758 7.956 1.00 97.69 241 GLN A CA 1
ATOM 1833 C C . GLN A 1 241 ? -14.015 -9.353 9.367 1.00 97.69 241 GLN A C 1
ATOM 1835 O O . GLN A 1 241 ? -14.931 -8.997 10.106 1.00 97.69 241 GLN A O 1
ATOM 1840 N N . GLU A 1 242 ? -13.082 -10.220 9.763 1.00 96.75 242 GLU A N 1
ATOM 1841 C CA . GLU A 1 242 ? -13.020 -10.795 11.113 1.00 96.75 242 GLU A CA 1
ATOM 1842 C C . GLU A 1 242 ? -12.817 -9.708 12.179 1.00 96.75 242 GLU A C 1
ATOM 1844 O O . GLU A 1 242 ? -13.503 -9.698 13.204 1.00 96.75 242 GLU A O 1
ATOM 1849 N N . MET A 1 243 ? -11.938 -8.738 11.913 1.00 95.56 243 MET A N 1
ATOM 1850 C CA . MET A 1 243 ? -11.694 -7.610 12.813 1.00 95.56 243 MET A CA 1
ATOM 1851 C C . MET A 1 243 ? -12.924 -6.706 12.977 1.00 95.56 243 MET A C 1
ATOM 1853 O O . MET A 1 243 ? -13.245 -6.312 14.100 1.00 95.56 243 MET A O 1
ATOM 1857 N N . ALA A 1 244 ? -13.654 -6.421 11.894 1.00 95.50 244 ALA A N 1
ATOM 1858 C CA . ALA A 1 244 ? -14.917 -5.689 11.967 1.00 95.50 244 ALA A CA 1
ATOM 1859 C C . ALA A 1 244 ? -15.974 -6.454 12.785 1.00 95.50 244 ALA A C 1
ATOM 1861 O O . ALA A 1 244 ? -16.558 -5.888 13.706 1.00 95.50 244 ALA A O 1
ATOM 1862 N N . LEU A 1 245 ? -16.157 -7.756 12.528 1.00 92.31 245 LEU A N 1
ATOM 1863 C CA . LEU A 1 245 ? -17.112 -8.602 13.261 1.00 92.31 245 LEU A CA 1
ATOM 1864 C C . LEU A 1 245 ? -16.811 -8.696 14.764 1.00 92.31 245 LEU A C 1
ATOM 1866 O O . LEU A 1 245 ? -17.741 -8.811 15.562 1.00 92.31 245 LEU A O 1
ATOM 1870 N N . ASN A 1 246 ? -15.536 -8.647 15.155 1.00 88.00 246 ASN A N 1
ATOM 1871 C CA . ASN A 1 246 ? -15.138 -8.582 16.560 1.00 88.00 246 ASN A CA 1
ATOM 1872 C C . ASN A 1 246 ? -15.329 -7.175 17.155 1.00 88.00 246 ASN A C 1
ATOM 1874 O O . ASN A 1 246 ? -15.707 -7.064 18.317 1.00 88.00 246 ASN A O 1
ATOM 1878 N N . SER A 1 247 ? -15.151 -6.114 16.360 1.00 79.81 247 SER A N 1
ATOM 1879 C CA . SER A 1 247 ? -15.385 -4.725 16.793 1.00 79.81 247 SER A CA 1
ATOM 1880 C C . SER A 1 247 ? -16.855 -4.462 17.146 1.00 79.81 247 SER A C 1
ATOM 1882 O O . SER A 1 247 ? -17.129 -3.744 18.096 1.00 79.81 247 SER A O 1
ATOM 1884 N N . THR A 1 248 ? -17.806 -5.078 16.434 1.00 69.50 248 THR A N 1
ATOM 1885 C CA . THR A 1 248 ? -19.258 -4.953 16.701 1.00 69.50 248 THR A CA 1
ATOM 1886 C C . THR A 1 248 ? -19.752 -5.833 17.868 1.00 69.50 248 THR A C 1
ATOM 1888 O O . THR A 1 248 ? -20.956 -5.949 18.092 1.00 69.50 248 THR A O 1
ATOM 1891 N N . ARG A 1 249 ? -18.853 -6.515 18.592 1.00 60.00 249 ARG A N 1
ATOM 1892 C CA . ARG A 1 249 ? -19.178 -7.421 19.716 1.00 60.00 249 ARG A CA 1
ATOM 1893 C C . ARG A 1 249 ? -18.641 -6.949 21.074 1.00 60.00 249 ARG A C 1
ATOM 1895 O O . ARG A 1 249 ? -18.816 -7.677 22.053 1.00 60.00 249 ARG A O 1
ATOM 1902 N N . ALA A 1 250 ? -17.979 -5.794 21.112 1.00 51.59 250 ALA A N 1
ATOM 1903 C CA . ALA A 1 250 ? -17.401 -5.169 22.302 1.00 51.59 250 ALA A CA 1
ATOM 1904 C C . ALA A 1 250 ? -18.250 -3.977 22.774 1.00 51.59 250 ALA A C 1
ATOM 1906 O O . ALA A 1 250 ? -18.277 -3.761 24.004 1.00 51.59 250 ALA A O 1
#

Secondary structure (DSSP, 8-state):
----------------------------------PPP---TTSSTT-TTS-HHHHHHHHHHHHSSTTSTTTTEEEEHHHHHHHHHHHTTB---TTSPTTTT--TTTTTSSS--EEEEE-HHHHT----S-STTS-TT--HHHHHHHHB-GGG-SSEEEEE--TTTTSSS--SHHHHTS---EEEEEEE--STT---EEEE-TTS-EEEEEEEE--S-SPPHHHHHHHHHHHTTSGGGHHHHHHHHHHTT-

Sequence (250 aa):
MRLRVALPLASILSSQFHPVNSFAASTSRTASATSPSVFVFSSLLFHPPTSLTRAMSTDKQTEEGEFADNSLQNKPWTQVRRSLLWAGGLKDLPNAIPGQGYTGHSFNDFNHVDLTTMNDDNSDNLHDGSVQGIAVGNKLGPGIKIASIPDLGPGGSWSTCALGCHTNPPKDVAHVQFRSKIAFKLVWVPNDTFDTFVLVDDDGKLLAVGKPLDDGSLPSRREREKNWSIVRGGRYAVVAQEMALNSTRA

Organism: NCBI:txid382360